Protein AF-0000000080649335 (afdb_homodimer)

Radius of gyration: 18.6 Å; Cα contacts (8 Å, |Δi|>4): 764; chains: 2; bounding box: 49×64×33 Å

Secondary structure (DSSP, 8-state):
---------------------S--EEEEEE-SS-EEEEEE-TTS-EEEEETTTTEEEEE-TTS-EEEEEE-SS-EEEEEEEE-TTS-EEEEETTTTEEEEE-TTS-EEEEEE-SS-EEEEEE-TTSEEEEEETTSEEEEEE-/---------------------S--EEEEEE-SS-EEEEEE-TTS-EEEEETTTTEEEEE-TTS-EEEEEE-SS-EEEEEEEE-TTS-EEEEETTTTEEEEE-TTS-EEEEEE-SS-EEEEEE-TTSEEEEEETTSEEEEEE-

pLDDT: mean 79.68, std 21.34, range [23.66, 96.75]

InterPro domains:
  IPR011042 Six-bladed beta-propeller, TolB-like [G3DSA:2.120.10.30] (21-142)

Organism: Methanothrix harundinacea (strain 6Ac) (NCBI:txid1110509)

Solvent-accessible surface area (backbone atoms only — not comparable to full-atom values): 14818 Å² total; per-residue (Å²): 133,80,80,76,78,75,76,70,70,67,60,72,66,84,61,80,73,64,81,62,68,28,55,55,75,59,42,60,49,78,50,95,53,52,52,22,15,41,25,36,24,67,85,40,29,34,38,32,30,26,49,88,76,21,25,41,38,33,23,40,74,87,66,44,81,72,49,70,37,78,47,97,55,55,51,46,49,32,21,33,24,30,23,61,87,30,36,33,38,36,36,25,54,86,74,21,28,38,39,32,22,40,78,84,56,46,82,72,43,49,29,77,51,92,64,53,67,44,20,35,27,37,23,76,84,38,37,34,39,34,34,23,67,83,18,32,36,42,28,25,46,104,135,78,82,76,79,75,77,69,72,66,61,72,66,83,61,79,73,67,82,63,66,26,56,56,73,60,42,59,49,78,50,96,54,51,54,24,15,40,26,36,23,66,85,39,30,36,38,34,28,27,50,90,77,21,27,39,39,33,23,40,72,87,67,47,81,72,48,71,37,79,47,97,55,55,53,46,47,33,20,33,23,30,23,62,88,30,37,33,38,35,36,24,54,86,74,20,29,38,38,32,22,40,78,85,56,45,81,72,44,50,30,77,52,92,63,54,67,43,20,33,26,36,23,75,84,37,36,34,39,34,34,24,67,84,18,34,37,40,29,24,46,103

Structure (mmCIF, N/CA/C/O backbone):
data_AF-0000000080649335-model_v1
#
loop_
_entity.id
_entity.type
_entity.pdbx_description
1 polymer 'Uncharacterized protein'
#
loop_
_atom_site.group_PDB
_atom_site.id
_atom_site.type_symbol
_atom_site.label_atom_id
_atom_site.label_alt_id
_atom_site.label_comp_id
_atom_site.lab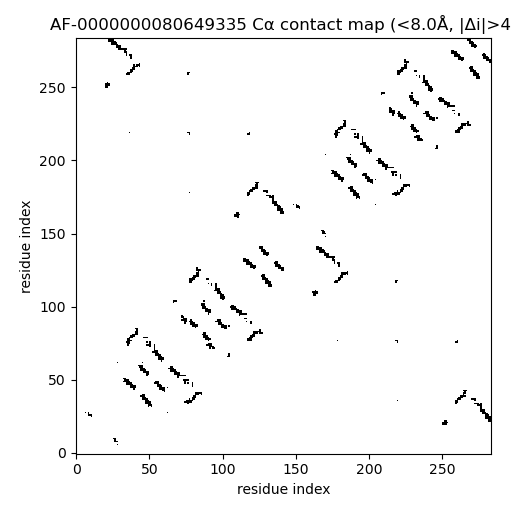el_asym_id
_atom_site.label_entity_id
_atom_site.label_seq_id
_atom_site.pdbx_PDB_ins_code
_atom_site.Cartn_x
_atom_site.Cartn_y
_atom_site.Cartn_z
_atom_site.occupancy
_atom_site.B_iso_or_equiv
_atom_site.auth_seq_id
_atom_site.auth_comp_id
_atom_site.auth_asym_id
_atom_site.auth_atom_id
_atom_site.pdbx_PDB_model_num
ATOM 1 N N . MET A 1 1 ? 17.797 32.531 9.188 1 23.66 1 MET A N 1
ATOM 2 C CA . MET A 1 1 ? 16.578 32.812 9.93 1 23.66 1 MET A CA 1
ATOM 3 C C . MET A 1 1 ? 15.469 31.844 9.516 1 23.66 1 MET A C 1
ATOM 5 O O . MET A 1 1 ? 14.875 32 8.445 1 23.66 1 MET A O 1
ATOM 9 N N . GLY A 1 2 ? 15.555 30.562 9.688 1 27.67 2 GLY A N 1
ATOM 10 C CA . GLY A 1 2 ? 14.859 29.438 9.078 1 27.67 2 GLY A CA 1
ATOM 11 C C . GLY A 1 2 ? 13.391 29.375 9.445 1 27.67 2 GLY A C 1
ATOM 12 O O . GLY A 1 2 ? 13.031 29.453 10.625 1 27.67 2 GLY A O 1
ATOM 13 N N . ALA A 1 3 ? 12.484 30.016 8.648 1 33.72 3 ALA A N 1
ATOM 14 C CA . ALA A 1 3 ? 11.047 30.156 8.859 1 33.72 3 ALA A CA 1
ATOM 15 C C . ALA A 1 3 ? 10.43 28.859 9.367 1 33.72 3 ALA A C 1
ATOM 17 O O . ALA A 1 3 ? 10.578 27.812 8.742 1 33.72 3 ALA A O 1
ATOM 18 N N . LYS A 1 4 ? 10.281 28.781 10.719 1 34 4 LYS A N 1
ATOM 19 C CA . LYS A 1 4 ? 9.539 27.766 11.461 1 34 4 LYS A CA 1
ATOM 20 C C . LYS A 1 4 ? 8.102 27.656 10.953 1 34 4 LYS A C 1
ATOM 22 O O . LYS A 1 4 ? 7.289 28.562 11.18 1 34 4 LYS A O 1
ATOM 27 N N . ILE A 1 5 ? 7.773 27.125 9.828 1 29.11 5 ILE A N 1
ATOM 28 C CA . ILE A 1 5 ? 6.371 26.984 9.453 1 29.11 5 ILE A CA 1
ATOM 29 C C . ILE A 1 5 ? 5.629 26.188 10.516 1 29.11 5 ILE A C 1
ATOM 31 O O . ILE A 1 5 ? 6.004 25.047 10.82 1 29.11 5 ILE A O 1
ATOM 35 N N . SER A 1 6 ? 4.926 26.891 11.461 1 27.09 6 SER A N 1
ATOM 36 C CA . SER A 1 6 ? 3.998 26.344 12.445 1 27.09 6 SER A CA 1
ATOM 37 C C . SER A 1 6 ? 2.93 25.484 11.789 1 27.09 6 SER A C 1
ATOM 39 O O . SER A 1 6 ? 2.209 25.938 10.906 1 27.09 6 SER A O 1
ATOM 41 N N . ILE A 1 7 ? 3.182 24.312 11.656 1 32.25 7 ILE A N 1
ATOM 42 C CA . ILE A 1 7 ? 2.166 23.344 11.227 1 32.25 7 ILE A CA 1
ATOM 43 C C . ILE A 1 7 ? 0.977 23.391 12.188 1 32.25 7 ILE A C 1
ATOM 45 O O . ILE A 1 7 ? 1.101 23.031 13.359 1 32.25 7 ILE A O 1
ATOM 49 N N . LEU A 1 8 ? 0.148 24.438 11.984 1 27.09 8 LEU A N 1
ATOM 50 C CA . LEU A 1 8 ? -1.121 24.469 12.703 1 27.09 8 LEU A CA 1
ATOM 51 C C . LEU A 1 8 ? -1.908 23.188 12.461 1 27.09 8 LEU A C 1
ATOM 53 O O . LEU A 1 8 ? -2.297 22.891 11.328 1 27.09 8 LEU A O 1
ATOM 57 N N . PHE A 1 9 ? -1.68 22.328 13.359 1 35 9 PHE A N 1
ATOM 58 C CA . PHE A 1 9 ? -2.592 21.219 13.555 1 35 9 PHE A CA 1
ATOM 59 C C . PHE A 1 9 ? -4.023 21.703 13.734 1 35 9 PHE A C 1
ATOM 61 O O . PHE A 1 9 ? -4.375 22.25 14.781 1 35 9 PHE A O 1
ATOM 68 N N . VAL A 1 10 ? -4.547 22.438 12.766 1 29.84 10 VAL A N 1
ATOM 69 C CA . VAL A 1 10 ? -5.957 22.719 13 1 29.84 10 VAL A CA 1
ATOM 70 C C . VAL A 1 10 ? -6.727 21.406 13.195 1 29.84 10 VAL A C 1
ATOM 72 O O . VAL A 1 10 ? -6.848 20.609 12.266 1 29.84 10 VAL A O 1
ATOM 75 N N . ILE A 1 11 ? -6.66 20.969 14.422 1 32.88 11 ILE A N 1
ATOM 76 C CA . ILE A 1 11 ? -7.656 20.047 14.945 1 32.88 11 ILE A CA 1
ATOM 77 C C . ILE A 1 11 ? -9.055 20.594 14.68 1 32.88 11 ILE A C 1
ATOM 79 O O . ILE A 1 11 ? -9.484 21.5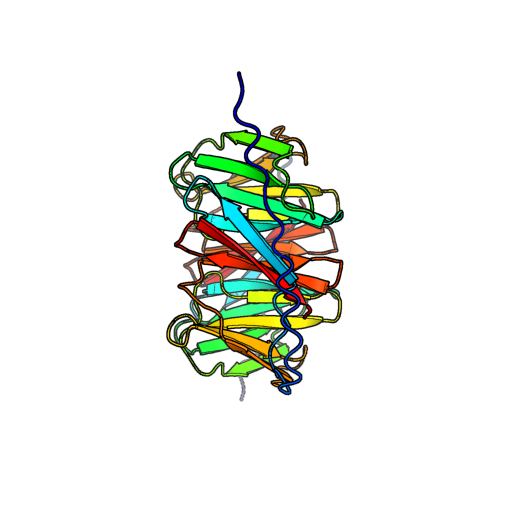62 15.312 1 32.88 11 ILE A O 1
ATOM 83 N N . SER A 1 12 ? -9.391 21.141 13.562 1 31.94 12 SER A N 1
ATOM 84 C CA . SER A 1 12 ? -10.797 21.516 13.578 1 31.94 12 SER A CA 1
ATOM 85 C C . SER A 1 12 ? -11.664 20.406 14.172 1 31.94 12 SER A C 1
ATOM 87 O O . SER A 1 12 ? -11.75 19.312 13.617 1 31.94 12 SER A O 1
ATOM 89 N N . ILE A 1 13 ? -11.898 20.469 15.531 1 30.3 13 ILE A N 1
ATOM 90 C CA . ILE A 1 13 ? -12.984 20.031 16.406 1 30.3 13 ILE A CA 1
ATOM 91 C C . ILE A 1 13 ? -14.328 20.328 15.734 1 30.3 13 ILE A C 1
ATOM 93 O O . ILE A 1 13 ? -15.352 20.469 16.422 1 30.3 13 ILE A O 1
ATOM 97 N N . LEU A 1 14 ? -14.555 21.062 14.703 1 32.06 14 LEU A N 1
ATOM 98 C CA . LEU A 1 14 ? -16 21.25 14.609 1 32.06 14 LEU A CA 1
ATOM 99 C C . LEU A 1 14 ? -16.734 19.922 14.781 1 32.06 14 LEU A C 1
ATOM 101 O O . LEU A 1 14 ? -16.594 19.016 13.961 1 32.06 14 LEU A O 1
ATOM 105 N N . ALA A 1 15 ? -17.25 19.562 16.062 1 31.5 15 ALA A N 1
ATOM 106 C CA . ALA A 1 15 ? -18.281 18.766 16.719 1 31.5 15 ALA A CA 1
ATOM 107 C C . ALA A 1 15 ? -19.531 18.656 15.852 1 31.5 15 ALA A C 1
ATOM 109 O O . ALA A 1 15 ? -20.578 18.188 16.297 1 31.5 15 ALA A O 1
ATOM 110 N N . SER A 1 16 ? -19.922 19.578 15.039 1 33.59 16 SER A N 1
ATOM 1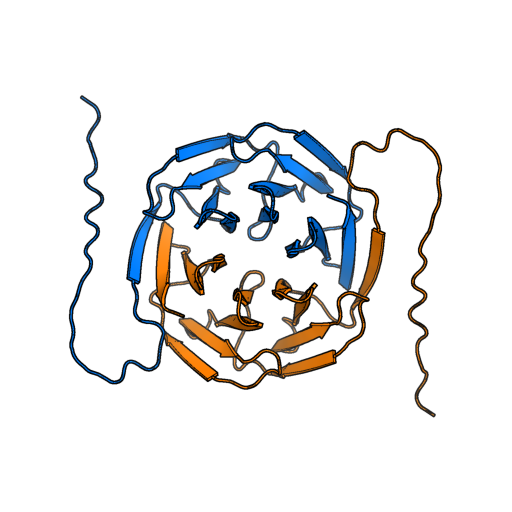11 C CA . SER A 1 16 ? -21.312 19.234 14.789 1 33.59 16 SER A CA 1
ATOM 112 C C . SER A 1 16 ? -21.484 17.734 14.586 1 33.59 16 SER A C 1
ATOM 114 O O . SER A 1 16 ? -20.609 17.078 14.023 1 33.59 16 SER A O 1
ATOM 116 N N . ILE A 1 17 ? -22.359 17.062 15.547 1 32.53 17 ILE A N 1
ATOM 117 C CA . ILE A 1 17 ? -22.969 15.773 15.82 1 32.53 17 ILE A CA 1
ATOM 118 C C . ILE A 1 17 ? -23.188 15.023 14.516 1 32.53 17 ILE A C 1
ATOM 120 O O . ILE A 1 17 ? -23.906 14.016 14.477 1 32.53 17 ILE A O 1
ATOM 124 N N . LEU A 1 18 ? -23.297 15.758 13.422 1 34.53 18 LEU A N 1
ATOM 125 C CA . LEU A 1 18 ? -24 14.93 12.461 1 34.53 18 LEU A CA 1
ATOM 126 C C . LEU A 1 18 ? -23.344 13.555 12.336 1 34.53 18 LEU A C 1
ATOM 128 O O . LEU A 1 18 ? -22.125 13.422 12.516 1 34.53 18 LEU A O 1
ATOM 132 N N . PRO A 1 19 ? -24.156 12.516 12.539 1 38.25 19 PRO A N 1
ATOM 133 C CA . PRO A 1 19 ? -23.875 11.086 12.359 1 38.25 19 PRO A CA 1
ATOM 134 C C . PRO A 1 19 ? -22.781 10.828 11.32 1 38.25 19 PRO A C 1
ATOM 136 O O . PRO A 1 19 ? -23.062 10.859 10.117 1 38.25 19 PRO A O 1
ATOM 139 N N . VAL A 1 20 ? -21.766 11.648 11.344 1 38.59 20 VAL A N 1
ATOM 140 C CA . VAL A 1 20 ? -20.906 11.523 10.172 1 38.59 20 VAL A CA 1
ATOM 141 C C . VAL A 1 20 ? -20.484 10.062 9.992 1 38.59 20 VAL A C 1
ATOM 143 O O . VAL A 1 20 ? -19.844 9.484 10.875 1 38.59 20 VAL A O 1
ATOM 146 N N . CYS A 1 21 ? -21.312 9.281 9.398 1 41.44 21 CYS A N 1
ATOM 147 C CA . CYS A 1 21 ? -20.953 7.945 8.938 1 41.44 21 CYS A CA 1
ATOM 148 C C . CYS A 1 21 ? -19.438 7.793 8.828 1 41.44 21 CYS A C 1
ATOM 150 O O . CYS A 1 21 ? -18.922 6.676 8.742 1 41.44 21 CYS A O 1
ATOM 152 N N . GLY A 1 22 ? -18.672 8.57 7.902 1 50.12 22 GLY A N 1
ATOM 153 C CA . GLY A 1 22 ? -17.297 8.273 7.527 1 50.12 22 GLY A CA 1
ATOM 154 C C . GLY A 1 22 ? -16.312 8.523 8.648 1 50.12 22 GLY A C 1
ATOM 155 O O . GLY A 1 22 ? -16.672 9.031 9.711 1 50.12 22 GLY A O 1
ATOM 156 N N . GLY A 1 23 ? -15.07 7.855 8.773 1 60.41 23 GLY A N 1
ATOM 157 C CA . GLY A 1 23 ? -14.039 8.109 9.766 1 60.41 23 GLY A CA 1
ATOM 158 C C . GLY A 1 23 ? -13.672 9.578 9.883 1 60.41 23 GLY A C 1
ATOM 159 O O . GLY A 1 23 ? -13.555 10.281 8.883 1 60.41 23 GLY A O 1
ATOM 160 N N . PRO A 1 24 ? -14.055 10.273 11 1 72.06 24 PRO A N 1
ATOM 161 C CA . PRO A 1 24 ? -13.672 11.664 11.234 1 72.06 24 PRO A CA 1
ATOM 162 C C . PRO A 1 24 ? -12.211 11.945 10.898 1 72.06 24 PRO A C 1
ATOM 164 O O . PRO A 1 24 ? -11.336 11.117 11.164 1 72.06 24 PRO A O 1
ATOM 167 N N . LEU A 1 25 ? -12.047 12.992 10.023 1 81.38 25 LEU A N 1
ATOM 168 C CA . LEU A 1 25 ? -10.703 13.508 9.781 1 81.38 25 LEU A CA 1
ATOM 169 C C . LEU A 1 25 ? -10.008 13.852 11.102 1 81.38 25 LEU A C 1
ATOM 171 O O . LEU A 1 25 ? -10.562 14.602 11.914 1 81.38 25 LEU A O 1
ATOM 175 N N . LEU A 1 26 ? -8.961 13.188 11.367 1 82.69 26 LEU A N 1
ATOM 176 C CA . LEU A 1 26 ? -8.211 13.391 12.602 1 82.69 26 LEU A CA 1
ATOM 177 C C . LEU A 1 26 ? -7.137 14.453 12.422 1 82.69 26 LEU A C 1
ATOM 179 O O . LEU A 1 26 ? -6.918 15.281 13.305 1 82.69 26 LEU A O 1
ATOM 183 N N . ALA A 1 27 ? -6.461 14.383 11.312 1 86.19 27 ALA A N 1
ATOM 184 C CA . ALA A 1 27 ? -5.344 15.281 11.047 1 86.19 27 ALA A CA 1
ATOM 185 C C . ALA A 1 27 ? -5.109 15.438 9.547 1 86.19 27 ALA A C 1
ATOM 187 O O . ALA A 1 27 ? -5.52 14.578 8.758 1 86.19 27 ALA A O 1
ATOM 188 N N . GLN A 1 28 ? -4.566 16.578 9.195 1 87.12 28 GLN A N 1
ATOM 189 C CA . GLN A 1 28 ? -4.125 16.828 7.828 1 87.12 28 GLN A CA 1
ATOM 190 C C . GLN A 1 28 ? -2.84 17.656 7.805 1 87.12 28 GLN A C 1
ATOM 192 O O . GLN A 1 28 ? -2.652 18.547 8.641 1 87.12 28 GLN A O 1
ATOM 197 N N . TRP A 1 29 ? -1.962 17.281 7.023 1 85.56 29 TRP A N 1
ATOM 198 C CA . TRP A 1 29 ? -0.766 18.094 6.859 1 85.56 29 TRP A CA 1
ATOM 199 C C . TRP A 1 29 ? -0.382 18.219 5.387 1 85.56 29 TRP A C 1
ATOM 201 O O . TRP A 1 29 ? -0.781 17.391 4.57 1 85.56 29 TRP A O 1
ATOM 211 N N . SER A 1 30 ? 0.303 19.266 5.059 1 83.31 30 SER A N 1
ATOM 212 C CA . SER A 1 30 ? 0.724 19.562 3.695 1 83.31 30 SER A CA 1
ATOM 213 C C . SER A 1 30 ? 2.15 19.094 3.438 1 83.31 30 SER A C 1
ATOM 215 O O . SER A 1 30 ? 2.971 19.047 4.355 1 83.31 30 SER A O 1
ATOM 217 N N . LEU A 1 31 ? 2.254 18.688 2.188 1 82.75 31 LEU A N 1
ATOM 218 C CA . LEU A 1 31 ? 3.59 18.281 1.764 1 82.75 31 LEU A CA 1
ATOM 219 C C . LEU A 1 31 ? 4.176 19.281 0.78 1 82.75 31 LEU A C 1
ATOM 221 O O . LEU A 1 31 ? 3.441 20.062 0.167 1 82.75 31 LEU A O 1
ATOM 225 N N . GLU A 1 32 ? 5.434 19.281 0.678 1 76.81 32 GLU A N 1
ATOM 226 C CA . GLU A 1 32 ? 6.121 20.234 -0.188 1 76.81 32 GLU A CA 1
ATOM 227 C C . GLU A 1 32 ? 6.023 19.812 -1.653 1 76.81 32 GLU A C 1
ATOM 229 O O . GLU A 1 32 ? 6.133 20.656 -2.551 1 76.81 32 GLU A O 1
ATOM 234 N N . ASP A 1 33 ? 5.875 18.547 -1.915 1 82 33 ASP A N 1
ATOM 235 C CA . ASP A 1 33 ? 5.895 18.047 -3.285 1 82 33 ASP A CA 1
ATOM 236 C C . ASP A 1 33 ? 4.805 17 -3.5 1 82 33 ASP A C 1
ATOM 238 O O . ASP A 1 33 ? 4.094 16.641 -2.561 1 82 33 ASP A O 1
ATOM 242 N N . LEU A 1 34 ? 4.699 16.578 -4.785 1 78.12 34 LEU A N 1
ATOM 243 C CA . LEU A 1 34 ? 3.684 15.602 -5.137 1 78.12 34 LEU A CA 1
ATOM 244 C C . LEU A 1 34 ? 4.059 14.219 -4.609 1 78.12 34 LEU A C 1
ATOM 246 O O . LEU A 1 34 ? 5.176 13.742 -4.832 1 78.12 34 LEU A O 1
ATOM 250 N N . VAL A 1 35 ? 3.08 13.648 -3.947 1 80.69 35 VAL A N 1
ATOM 251 C CA . VAL A 1 35 ? 3.312 12.344 -3.326 1 80.69 35 VAL A CA 1
ATOM 252 C C . VAL A 1 35 ? 2.988 11.234 -4.32 1 80.69 35 VAL A C 1
ATOM 254 O O . VAL A 1 35 ? 2.041 11.344 -5.102 1 80.69 35 VAL A O 1
ATOM 257 N N . GLY A 1 36 ? 3.844 10.258 -4.355 1 82.06 36 GLY A N 1
ATOM 258 C CA . GLY A 1 36 ? 3.549 9.023 -5.062 1 82.06 36 GLY A CA 1
ATOM 259 C C . GLY A 1 36 ? 2.9 7.973 -4.184 1 82.06 36 GLY A C 1
ATOM 260 O O . GLY A 1 36 ? 1.705 8.055 -3.889 1 82.06 36 GLY A O 1
ATOM 261 N N . GLY A 1 37 ? 3.707 7.129 -3.523 1 87.38 37 GLY A N 1
ATOM 262 C CA . GLY A 1 37 ? 3.24 6.086 -2.619 1 87.38 37 GLY A CA 1
ATOM 263 C C . GLY A 1 37 ? 3.32 6.488 -1.158 1 87.38 37 GLY A C 1
ATOM 264 O O . GLY A 1 37 ? 4.031 7.43 -0.805 1 87.38 37 GLY A O 1
ATOM 265 N N . ILE A 1 38 ? 2.514 5.832 -0.324 1 92.69 38 ILE A N 1
ATOM 266 C CA . ILE A 1 38 ? 2.502 6.062 1.117 1 92.69 38 ILE A CA 1
ATOM 267 C C . ILE A 1 38 ? 2.508 4.723 1.851 1 92.69 38 ILE A C 1
ATOM 269 O O . ILE A 1 38 ? 1.847 3.771 1.427 1 92.69 38 ILE A O 1
ATOM 273 N N . ALA A 1 39 ? 3.275 4.613 2.869 1 95.31 39 ALA A N 1
ATOM 274 C CA . ALA A 1 39 ? 3.346 3.438 3.732 1 95.31 39 ALA A CA 1
ATOM 275 C C . ALA A 1 39 ? 3.586 3.838 5.188 1 95.31 39 ALA A C 1
ATOM 277 O O . ALA A 1 39 ? 4.137 4.906 5.457 1 95.31 39 ALA A O 1
ATOM 278 N N . ILE A 1 40 ? 3.15 2.994 6.086 1 96.06 40 ILE A N 1
ATOM 279 C CA . ILE A 1 40 ? 3.252 3.295 7.508 1 96.06 40 ILE A CA 1
ATOM 280 C C . ILE A 1 40 ? 4.195 2.301 8.18 1 96.06 40 ILE A C 1
ATOM 282 O O . ILE A 1 40 ? 4.07 1.089 7.984 1 96.06 40 ILE A O 1
ATOM 286 N N . GLY A 1 41 ? 5.086 2.85 8.93 1 96.06 41 GLY A N 1
ATOM 287 C CA . GLY A 1 41 ? 5.98 2.006 9.703 1 96.06 41 GLY A CA 1
ATOM 288 C C . GLY A 1 41 ? 5.332 1.444 10.953 1 96.06 41 GLY A C 1
ATOM 289 O O . GLY A 1 41 ? 4.234 1.861 11.336 1 96.06 41 GLY A O 1
ATOM 290 N N . PRO A 1 42 ? 6.121 0.512 11.57 1 94.19 42 PRO A N 1
ATOM 291 C CA . PRO A 1 42 ? 5.574 -0.137 12.766 1 94.19 42 PRO A CA 1
ATOM 292 C C . PRO A 1 42 ? 5.398 0.832 13.938 1 94.19 42 PRO A C 1
ATOM 294 O O . PRO A 1 42 ? 4.574 0.592 14.82 1 94.19 42 PRO A O 1
ATOM 297 N N . GLY A 1 43 ? 6.09 1.896 13.938 1 93.25 43 GLY A N 1
ATOM 298 C CA . GLY A 1 43 ? 5.988 2.893 14.992 1 93.25 43 GLY A CA 1
ATOM 299 C C . GLY A 1 43 ? 5.047 4.031 14.641 1 93.25 43 GLY A C 1
ATOM 300 O O . GLY A 1 43 ? 4.922 4.996 15.406 1 93.25 43 GLY A O 1
ATOM 301 N N . GLY A 1 44 ? 4.445 3.93 13.445 1 93.62 44 GLY A N 1
ATOM 302 C CA . GLY A 1 44 ? 3.514 4.965 13.016 1 93.62 44 GLY A CA 1
ATOM 303 C C . GLY A 1 44 ? 4.148 6.004 12.117 1 93.62 44 GLY A C 1
ATOM 304 O O . GLY A 1 44 ? 3.492 6.961 11.703 1 93.62 44 GLY A O 1
ATOM 305 N N . GLU A 1 45 ? 5.418 5.812 11.828 1 95.88 45 GLU A N 1
ATOM 306 C CA . GLU A 1 45 ? 6.066 6.727 10.891 1 95.88 45 GLU A CA 1
ATOM 307 C C . GLU A 1 45 ? 5.43 6.637 9.508 1 95.88 45 GLU A C 1
ATOM 309 O O . GLU A 1 45 ? 5 5.562 9.078 1 95.88 45 GLU A O 1
ATOM 314 N N . VAL A 1 46 ? 5.402 7.766 8.914 1 94.56 46 VAL A N 1
ATOM 315 C CA . VAL A 1 46 ? 4.809 7.84 7.578 1 94.56 46 VAL A CA 1
ATOM 316 C C . VAL A 1 46 ? 5.91 8.008 6.535 1 94.56 46 VAL A C 1
ATOM 318 O O . VAL A 1 46 ? 6.766 8.891 6.66 1 94.56 46 VAL A O 1
ATOM 321 N N . TYR A 1 47 ? 5.945 7.102 5.617 1 95.44 47 TYR A N 1
ATOM 322 C CA . TYR A 1 47 ? 6.887 7.168 4.504 1 95.44 47 TYR A CA 1
ATOM 323 C C . TYR A 1 47 ? 6.164 7.488 3.199 1 95.44 47 TYR A C 1
ATOM 325 O O . TYR A 1 47 ? 5.168 6.848 2.861 1 95.44 47 TYR A O 1
ATOM 333 N N . VAL A 1 48 ? 6.715 8.461 2.5 1 93.12 48 VAL A N 1
ATOM 334 C CA . VAL A 1 48 ? 6.113 8.836 1.224 1 93.12 48 VAL A CA 1
ATOM 335 C C . VAL A 1 48 ? 7.199 8.953 0.155 1 93.12 48 VAL A C 1
ATOM 337 O O . VAL A 1 48 ? 8.352 9.266 0.463 1 93.12 48 VAL A O 1
ATOM 340 N N . THR A 1 49 ? 6.781 8.594 -1.036 1 91.44 49 THR A N 1
ATOM 341 C CA . THR A 1 49 ? 7.664 8.82 -2.176 1 91.44 49 THR A CA 1
ATOM 342 C C . THR A 1 49 ? 7.305 10.125 -2.889 1 91.44 49 THR A C 1
ATOM 344 O O . THR A 1 49 ? 6.125 10.445 -3.043 1 91.44 49 THR A O 1
ATOM 347 N N . ILE A 1 50 ? 8.312 10.844 -3.221 1 86.69 50 ILE A N 1
ATOM 348 C CA . ILE A 1 50 ? 8.148 12.055 -4.02 1 86.69 50 ILE A CA 1
ATOM 349 C C . ILE A 1 50 ? 8.648 11.812 -5.441 1 86.69 50 ILE A C 1
ATOM 351 O O . ILE A 1 50 ? 9.859 11.703 -5.668 1 86.69 50 ILE A O 1
ATOM 355 N N . ASN A 1 51 ? 7.738 11.734 -6.344 1 77.56 51 ASN A N 1
ATOM 356 C CA . ASN A 1 51 ? 8.055 11.289 -7.695 1 77.56 51 ASN A CA 1
ATOM 357 C C . ASN A 1 51 ? 8.945 12.297 -8.422 1 77.56 51 ASN A C 1
ATOM 359 O O . ASN A 1 51 ? 9.852 11.914 -9.164 1 77.56 51 ASN A O 1
ATOM 363 N N . ASN A 1 52 ? 8.68 13.516 -8.227 1 79.5 52 ASN A N 1
ATOM 364 C CA . ASN A 1 52 ? 9.422 14.539 -8.961 1 79.5 52 ASN A CA 1
ATOM 365 C C . ASN A 1 52 ? 10.883 14.578 -8.531 1 79.5 52 ASN A C 1
ATOM 367 O O . ASN A 1 52 ? 11.773 14.734 -9.367 1 79.5 52 ASN A O 1
ATOM 371 N N . SER A 1 53 ? 11.164 14.406 -7.23 1 82.75 53 SER A N 1
ATOM 372 C CA . SER A 1 53 ? 12.531 14.516 -6.715 1 82.75 53 SER A CA 1
ATOM 373 C C . SER A 1 53 ? 13.133 13.133 -6.477 1 82.75 53 SER A C 1
ATOM 375 O O . SER A 1 53 ? 14.297 13.023 -6.074 1 82.75 53 SER A O 1
ATOM 377 N N . HIS A 1 54 ? 12.422 12.148 -6.707 1 86.75 54 HIS A N 1
ATOM 378 C CA . HIS A 1 54 ? 12.891 10.773 -6.551 1 86.75 54 HIS A CA 1
ATOM 379 C C . HIS A 1 54 ? 13.43 10.539 -5.145 1 86.75 54 HIS A C 1
ATOM 381 O O . HIS A 1 54 ? 14.562 10.062 -4.984 1 86.75 54 HIS A O 1
ATOM 387 N N . LYS A 1 55 ? 12.664 10.969 -4.203 1 91.25 55 LYS A N 1
ATOM 388 C CA . LYS A 1 55 ? 13.047 10.836 -2.801 1 91.25 55 LYS A CA 1
ATOM 389 C C . LYS A 1 55 ? 11.977 10.094 -2.008 1 91.25 55 LYS A C 1
ATOM 391 O O . LYS A 1 55 ? 10.812 10.039 -2.418 1 91.25 55 LYS A O 1
ATOM 396 N N . VAL A 1 56 ? 12.43 9.484 -1.016 1 94.38 56 VAL A N 1
ATOM 397 C CA . VAL A 1 56 ? 11.555 9.047 0.061 1 94.38 56 VAL A CA 1
ATOM 398 C C . VAL A 1 56 ? 11.656 10.008 1.239 1 94.38 56 VAL A C 1
ATOM 400 O O . VAL A 1 56 ? 12.75 10.43 1.614 1 94.38 56 VAL A O 1
ATOM 403 N N . VAL A 1 57 ? 10.516 10.406 1.739 1 93.88 57 VAL A N 1
ATOM 404 C CA . VAL A 1 57 ? 10.484 11.273 2.912 1 93.88 57 VAL A CA 1
ATOM 405 C C . VAL A 1 57 ? 9.789 10.555 4.066 1 93.88 57 VAL A C 1
ATOM 407 O O . VAL A 1 57 ? 8.742 9.938 3.881 1 93.88 57 VAL A O 1
ATOM 410 N N . LYS A 1 58 ? 10.453 10.609 5.137 1 95.94 58 LYS A N 1
ATOM 411 C CA . LYS A 1 58 ? 9.93 10.031 6.371 1 95.94 58 LYS A CA 1
ATOM 412 C C . LYS A 1 58 ? 9.352 11.109 7.281 1 95.94 58 LYS A C 1
ATOM 414 O O . LYS A 1 58 ? 10.008 12.117 7.551 1 95.94 58 LYS A O 1
ATOM 419 N N . TYR A 1 59 ? 8.133 10.875 7.789 1 93.25 59 TYR A N 1
ATOM 420 C CA . TYR A 1 59 ? 7.484 11.75 8.75 1 93.25 59 TYR A CA 1
ATOM 421 C C . TYR A 1 59 ? 7.18 11.016 10.047 1 93.25 59 TYR A C 1
ATOM 423 O O . TYR A 1 59 ? 6.965 9.797 10.039 1 93.25 59 TYR A O 1
ATOM 431 N N . SER A 1 60 ? 7.141 11.773 11.125 1 91.94 60 SER A N 1
ATOM 432 C CA . SER A 1 60 ? 6.629 11.234 12.383 1 91.94 60 SER A CA 1
ATOM 433 C C . SER A 1 60 ? 5.117 11.031 12.32 1 91.94 60 SER A C 1
ATOM 435 O O . SER A 1 60 ? 4.453 11.539 11.414 1 91.94 60 SER A O 1
ATOM 437 N N . PRO A 1 61 ? 4.586 10.273 13.211 1 89 61 PRO A N 1
ATOM 438 C CA . PRO A 1 61 ? 3.129 10.109 13.242 1 89 61 PRO A CA 1
ATOM 439 C C . PRO A 1 61 ? 2.391 11.438 13.367 1 89 61 PRO A C 1
ATOM 441 O O . PRO A 1 61 ? 1.214 11.531 13.008 1 89 61 PRO A O 1
ATOM 444 N N . GLU A 1 62 ? 3.053 12.469 13.828 1 83.5 62 GLU A N 1
ATOM 445 C CA . GLU A 1 62 ? 2.453 13.789 14.023 1 83.5 62 GLU A CA 1
ATOM 446 C C . GLU A 1 62 ? 2.662 14.68 12.797 1 83.5 62 GLU A C 1
ATOM 448 O O . GLU A 1 62 ? 2.168 15.805 12.758 1 83.5 62 GLU A O 1
ATOM 453 N N . GLY A 1 63 ? 3.41 14.141 11.812 1 85.81 63 GLY A N 1
ATOM 454 C CA . GLY A 1 63 ? 3.549 14.875 10.562 1 85.81 63 GLY A CA 1
ATOM 455 C C . GLY A 1 63 ? 4.832 15.688 10.484 1 85.81 63 GLY A C 1
ATOM 456 O O . GLY A 1 63 ? 4.973 16.562 9.625 1 85.81 63 GLY A O 1
ATOM 457 N N . GLU A 1 64 ? 5.707 15.414 11.445 1 90.44 64 GLU A N 1
ATOM 458 C CA . GLU A 1 64 ? 7.004 16.078 11.398 1 90.44 64 GLU A CA 1
ATOM 459 C C . GLU A 1 64 ? 7.961 15.367 10.445 1 90.44 64 GLU A C 1
ATOM 461 O O . GLU A 1 64 ? 8.086 14.141 10.492 1 90.44 64 GLU A O 1
ATOM 466 N N . ARG A 1 65 ? 8.609 16.156 9.625 1 92.06 65 ARG A N 1
ATOM 467 C CA . ARG A 1 65 ? 9.594 15.578 8.703 1 92.06 65 ARG A CA 1
ATOM 468 C C . ARG A 1 65 ? 10.82 15.078 9.453 1 92.06 65 ARG A C 1
ATOM 470 O O . ARG A 1 65 ? 11.461 15.836 10.188 1 92.06 65 ARG A O 1
ATOM 477 N N . LEU A 1 66 ? 11.133 13.859 9.328 1 95.5 66 LEU A N 1
ATOM 478 C CA . LEU A 1 66 ? 12.203 13.25 10.109 1 95.5 66 LEU A CA 1
ATOM 479 C C . LEU A 1 66 ? 13.43 12.984 9.242 1 95.5 66 LEU A C 1
ATOM 481 O O . LEU A 1 66 ? 14.562 13.156 9.695 1 95.5 66 LEU A O 1
ATOM 485 N N . ALA A 1 67 ? 13.289 12.5 8.031 1 96.12 67 ALA A N 1
ATOM 486 C CA . ALA A 1 67 ? 14.391 12.109 7.164 1 96.12 67 ALA A CA 1
ATOM 487 C C . ALA A 1 67 ? 13.961 12.094 5.699 1 96.12 67 ALA A C 1
ATOM 489 O O . ALA A 1 67 ? 12.766 12.062 5.398 1 96.12 67 ALA A O 1
ATOM 490 N N . GLU A 1 68 ? 14.898 12.203 4.867 1 94.88 68 GLU A N 1
ATOM 491 C CA . GLU A 1 68 ? 14.703 12.023 3.432 1 94.88 68 GLU A CA 1
ATOM 492 C C . GLU A 1 68 ? 15.945 11.438 2.775 1 94.88 68 GLU A C 1
ATOM 494 O O . GLU A 1 68 ? 17.062 11.633 3.264 1 94.88 68 GLU A O 1
ATOM 499 N N . TRP A 1 69 ? 15.75 10.641 1.774 1 95.62 69 TRP A N 1
ATOM 500 C CA . TRP A 1 69 ? 16.875 10.102 1.031 1 95.62 69 TRP A CA 1
ATOM 501 C C . TRP A 1 69 ? 16.516 9.891 -0.436 1 95.62 69 TRP A C 1
ATOM 503 O O . TRP A 1 69 ? 15.344 9.773 -0.781 1 95.62 69 TRP A O 1
ATOM 513 N N . ASP A 1 70 ? 17.531 9.836 -1.239 1 92.38 70 ASP A N 1
ATOM 514 C CA . ASP A 1 70 ? 17.344 9.711 -2.682 1 92.38 70 ASP A CA 1
ATOM 515 C C . ASP A 1 70 ? 17.188 8.25 -3.092 1 92.38 70 ASP A C 1
ATOM 517 O O . ASP A 1 70 ? 17.781 7.363 -2.479 1 92.38 70 ASP A O 1
ATOM 521 N N . VAL A 1 71 ? 16.297 8.086 -3.945 1 90.06 71 VAL A N 1
ATOM 522 C CA . VAL A 1 71 ? 16.172 6.789 -4.594 1 90.06 71 VAL A CA 1
ATOM 523 C C . VAL A 1 71 ? 16.719 6.859 -6.016 1 90.06 71 VAL A C 1
ATOM 525 O O . VAL A 1 71 ? 16.406 7.793 -6.762 1 90.06 71 VAL A O 1
ATOM 528 N N . ASP A 1 72 ? 17.578 5.926 -6.332 1 84.06 72 ASP A N 1
ATOM 529 C CA . ASP A 1 72 ? 18.172 5.891 -7.668 1 84.06 72 ASP A CA 1
ATOM 530 C C . ASP A 1 72 ? 17.203 5.316 -8.688 1 84.06 72 ASP A C 1
ATOM 532 O O . ASP A 1 72 ? 17.156 4.102 -8.906 1 84.06 72 ASP A O 1
ATOM 536 N N . GLY A 1 73 ? 16.422 6.148 -9.305 1 80.81 73 GLY A N 1
ATOM 537 C CA . GLY A 1 73 ? 15.461 5.73 -10.328 1 80.81 73 GLY A CA 1
ATOM 538 C C . GLY A 1 73 ? 14.094 6.363 -10.156 1 80.81 73 GLY A C 1
ATOM 539 O O . GLY A 1 73 ? 13.898 7.211 -9.281 1 80.81 73 GLY A O 1
ATOM 540 N N . VAL A 1 74 ? 13.219 5.98 -11.062 1 73.38 74 VAL A N 1
ATOM 541 C CA . VAL A 1 74 ? 11.852 6.496 -11.062 1 73.38 74 VAL A CA 1
ATOM 542 C C . VAL A 1 74 ? 10.969 5.621 -10.18 1 73.38 74 VAL A C 1
ATOM 544 O O . VAL A 1 74 ? 10.852 4.414 -10.406 1 73.38 74 VAL A O 1
ATOM 547 N N . ILE A 1 75 ? 10.508 6.273 -9.086 1 71 75 ILE A N 1
ATOM 548 C CA . ILE A 1 75 ? 9.609 5.547 -8.195 1 71 75 ILE A CA 1
ATOM 549 C C . ILE A 1 75 ? 8.188 5.602 -8.727 1 71 75 ILE A C 1
ATOM 551 O O . ILE A 1 75 ? 7.699 6.672 -9.109 1 71 75 ILE A O 1
ATOM 555 N N . GLU A 1 76 ? 7.633 4.402 -8.797 1 65.69 76 GLU A N 1
ATOM 556 C CA . GLU A 1 76 ? 6.23 4.379 -9.211 1 65.69 76 GLU A CA 1
ATOM 557 C C . GLU A 1 76 ? 5.312 4.793 -8.062 1 65.69 76 GLU A C 1
ATOM 559 O O . GLU A 1 76 ? 5.699 4.727 -6.895 1 65.69 76 GLU A O 1
ATOM 564 N N . THR A 1 77 ? 4.141 5.281 -8.344 1 60.94 77 THR A N 1
ATOM 565 C CA . THR A 1 77 ? 3.125 5.754 -7.41 1 60.94 77 THR A CA 1
ATOM 566 C C . THR A 1 77 ? 2.803 4.684 -6.375 1 60.94 77 THR A C 1
ATOM 568 O O . THR A 1 77 ? 2.518 4.996 -5.215 1 60.94 77 THR A O 1
ATOM 571 N N . ASN A 1 78 ? 2.953 3.486 -6.645 1 65.5 78 ASN A N 1
ATOM 572 C CA . ASN A 1 78 ? 2.609 2.398 -5.734 1 65.5 78 ASN A CA 1
ATOM 573 C C . ASN A 1 78 ? 3.838 1.583 -5.344 1 65.5 78 ASN A C 1
ATOM 575 O O . ASN A 1 78 ? 3.736 0.38 -5.098 1 65.5 78 ASN A O 1
ATOM 579 N N . GLY A 1 79 ? 4.789 2.234 -5.055 1 86.69 79 GLY A N 1
ATOM 580 C CA . GLY A 1 79 ? 6.023 1.468 -5.07 1 86.69 79 GLY A CA 1
ATOM 581 C C . GLY A 1 79 ? 6.758 1.494 -3.74 1 86.69 79 GLY A C 1
ATOM 582 O O . GLY A 1 79 ? 7.988 1.462 -3.703 1 86.69 79 GLY A O 1
ATOM 583 N N . ILE A 1 80 ? 5.883 1.665 -2.564 1 93.75 80 ILE A N 1
ATOM 584 C CA . ILE A 1 80 ? 6.586 1.695 -1.288 1 93.75 80 ILE A CA 1
ATOM 585 C C . ILE A 1 80 ? 5.84 0.845 -0.264 1 93.75 80 ILE A C 1
ATOM 587 O O . ILE A 1 80 ? 4.605 0.84 -0.233 1 93.75 80 ILE A O 1
ATOM 591 N N . ALA A 1 81 ? 6.523 0.121 0.533 1 95.12 81 ALA A N 1
ATOM 592 C CA . ALA A 1 81 ? 6.016 -0.676 1.647 1 95.12 81 ALA A CA 1
ATOM 593 C C . ALA A 1 81 ? 7 -0.674 2.814 1 95.12 81 ALA A C 1
ATOM 595 O O . ALA A 1 81 ? 8.203 -0.494 2.617 1 95.12 81 ALA A O 1
ATOM 596 N N . VAL A 1 82 ? 6.469 -0.798 3.982 1 96.31 82 VAL A N 1
ATOM 597 C CA . VAL A 1 82 ? 7.316 -0.856 5.168 1 96.31 82 VAL A CA 1
ATOM 598 C C . VAL A 1 82 ? 7.082 -2.174 5.906 1 96.31 82 VAL A C 1
ATOM 600 O O . VAL A 1 82 ? 5.941 -2.537 6.195 1 96.31 82 VAL A O 1
ATOM 603 N N . GLY A 1 83 ? 8.156 -2.855 6.152 1 94.62 83 GLY A N 1
ATOM 604 C CA . GLY A 1 83 ? 8.078 -4.113 6.879 1 94.62 83 GLY A CA 1
ATOM 605 C C . GLY A 1 83 ? 7.898 -3.93 8.375 1 94.62 83 GLY A C 1
ATOM 606 O O . GLY A 1 83 ? 7.996 -2.812 8.883 1 94.62 83 GLY A O 1
ATOM 607 N N . PRO A 1 84 ? 7.668 -5.066 8.992 1 92.88 84 PRO A N 1
ATOM 608 C CA . PRO A 1 84 ? 7.414 -5.004 10.438 1 92.88 84 PRO A CA 1
ATOM 609 C C . PRO A 1 84 ? 8.641 -4.562 11.234 1 92.88 84 PRO A C 1
ATOM 611 O O . PRO A 1 84 ? 8.508 -4.121 12.375 1 92.88 84 PRO A O 1
ATOM 614 N N . GLY A 1 85 ? 9.812 -4.68 10.68 1 93.62 85 GLY A N 1
ATOM 615 C CA . GLY A 1 85 ? 11.031 -4.258 11.344 1 93.62 85 GLY A CA 1
ATOM 616 C C . GLY A 1 85 ? 11.414 -2.82 11.039 1 93.62 85 GLY A C 1
ATOM 617 O O . GLY A 1 85 ? 12.398 -2.307 11.578 1 93.62 85 GLY A O 1
ATOM 618 N N . GLY A 1 86 ? 10.617 -2.207 10.195 1 95.75 86 GLY A N 1
ATOM 619 C CA . GLY A 1 86 ? 10.891 -0.824 9.836 1 95.75 86 GLY A CA 1
ATOM 620 C C . GLY A 1 86 ? 11.656 -0.681 8.531 1 95.75 86 GLY A C 1
ATOM 621 O O . GLY A 1 86 ? 11.984 0.432 8.125 1 95.75 86 GLY A O 1
ATOM 622 N N . GLU A 1 87 ? 11.969 -1.811 7.914 1 96.19 87 GLU A N 1
ATOM 623 C CA . GLU A 1 87 ? 12.609 -1.739 6.602 1 96.19 87 GLU A CA 1
ATOM 624 C C . GLU A 1 87 ? 11.672 -1.144 5.559 1 96.19 87 GLU A C 1
ATOM 626 O O . GLU A 1 87 ? 10.469 -1.426 5.566 1 96.19 87 GLU A O 1
ATOM 631 N N . VAL A 1 88 ? 12.227 -0.358 4.711 1 96.06 88 VAL A N 1
ATOM 632 C CA . VAL A 1 88 ? 11.453 0.301 3.668 1 96.06 88 VAL A CA 1
ATOM 633 C C . VAL A 1 88 ? 11.789 -0.303 2.307 1 96.06 88 VAL A C 1
ATOM 635 O O . VAL A 1 88 ? 12.961 -0.428 1.952 1 96.06 88 VAL A O 1
ATOM 638 N N . TYR A 1 89 ? 10.797 -0.695 1.565 1 94.38 89 TYR A N 1
ATOM 639 C CA . TYR A 1 89 ? 10.953 -1.279 0.239 1 94.38 89 TYR A CA 1
ATOM 640 C C . TYR A 1 89 ? 10.375 -0.367 -0.833 1 94.38 89 TYR A C 1
ATOM 642 O O . TYR A 1 89 ? 9.234 0.089 -0.715 1 94.38 89 TYR A O 1
ATOM 650 N N . VAL A 1 90 ? 11.148 -0.134 -1.818 1 93.88 90 VAL A N 1
ATOM 651 C CA . VAL A 1 90 ? 10.719 0.735 -2.908 1 93.88 90 VAL A CA 1
ATOM 652 C C . VAL A 1 90 ? 10.914 0.022 -4.246 1 93.88 90 VAL A C 1
ATOM 654 O O . VAL A 1 90 ? 11.945 -0.616 -4.473 1 93.88 90 VAL A O 1
ATOM 657 N N . THR A 1 91 ? 9.906 0.124 -5.047 1 91.56 91 THR A N 1
ATOM 658 C CA . THR A 1 91 ? 9.992 -0.478 -6.371 1 91.56 91 THR A CA 1
ATOM 659 C C . THR A 1 91 ? 10.445 0.549 -7.402 1 91.56 91 THR A C 1
ATOM 661 O O . THR A 1 91 ? 9.953 1.681 -7.422 1 91.56 91 THR A O 1
ATOM 664 N N . ILE A 1 92 ? 11.367 0.143 -8.219 1 88.88 92 ILE A N 1
ATOM 665 C CA . ILE A 1 92 ? 11.891 0.972 -9.305 1 88.88 92 ILE A CA 1
ATOM 666 C C . ILE A 1 92 ? 11.602 0.304 -10.648 1 88.88 92 ILE A C 1
ATOM 668 O O . ILE A 1 92 ? 12.297 -0.638 -11.039 1 88.88 92 ILE A O 1
ATOM 672 N N . ASN A 1 93 ? 10.664 0.831 -11.398 1 83 93 ASN A N 1
ATOM 673 C CA . ASN A 1 93 ? 10.195 0.15 -12.602 1 83 93 ASN A CA 1
ATOM 674 C C . ASN A 1 93 ? 11.172 0.316 -13.758 1 83 93 ASN A C 1
ATOM 676 O O . ASN A 1 93 ? 11.289 -0.566 -14.609 1 83 93 ASN A O 1
ATOM 680 N N . ASN A 1 94 ? 11.688 1.47 -13.852 1 81.56 94 ASN A N 1
ATOM 681 C CA . ASN A 1 94 ? 12.586 1.68 -14.977 1 81.56 94 ASN A CA 1
ATOM 682 C C . ASN A 1 94 ? 13.75 0.694 -14.961 1 81.56 94 ASN A C 1
ATOM 684 O O . ASN A 1 94 ? 14.289 0.345 -16.016 1 81.56 94 ASN A O 1
ATOM 688 N N . ASN A 1 95 ? 14.125 0.169 -13.82 1 79.88 95 ASN A N 1
ATOM 689 C CA . ASN A 1 95 ? 15.227 -0.782 -13.672 1 79.88 95 ASN A CA 1
ATOM 690 C C . ASN A 1 95 ? 14.719 -2.146 -13.211 1 79.88 95 ASN A C 1
ATOM 692 O O . ASN A 1 95 ? 15.508 -3.078 -13.039 1 79.88 95 ASN A O 1
ATOM 696 N N . HIS A 1 96 ? 13.508 -2.277 -13.008 1 86.56 96 HIS A N 1
ATOM 697 C CA . HIS A 1 96 ? 12.859 -3.508 -12.57 1 86.56 96 HIS A CA 1
ATOM 698 C C . HIS A 1 96 ? 13.531 -4.07 -11.32 1 86.56 96 HIS A C 1
ATOM 700 O O . HIS A 1 96 ? 13.953 -5.227 -11.305 1 86.56 96 HIS A O 1
ATOM 706 N N . LYS A 1 97 ? 13.68 -3.201 -10.383 1 89 97 LYS A N 1
ATOM 707 C CA . LYS A 1 97 ? 14.305 -3.648 -9.141 1 89 97 LYS A CA 1
ATOM 708 C C . LYS A 1 97 ? 13.523 -3.17 -7.926 1 89 97 LYS A C 1
ATOM 710 O O . LYS A 1 97 ? 12.758 -2.209 -8.016 1 89 97 LYS A O 1
ATOM 715 N N . VAL A 1 98 ? 13.742 -3.836 -6.863 1 91.69 98 VAL A N 1
ATOM 716 C CA . VAL A 1 98 ? 13.273 -3.447 -5.535 1 91.69 98 VAL A CA 1
ATOM 717 C C . VAL A 1 98 ? 14.469 -3.102 -4.648 1 91.69 98 VAL A C 1
ATOM 719 O O . VAL A 1 98 ? 15.453 -3.84 -4.609 1 91.69 98 VAL A O 1
ATOM 722 N N . VAL A 1 99 ? 14.391 -1.938 -4.027 1 92.94 99 VAL A N 1
ATOM 723 C CA . VAL A 1 99 ? 15.469 -1.517 -3.131 1 92.94 99 VAL A CA 1
ATOM 724 C C . VAL A 1 99 ? 14.961 -1.518 -1.688 1 92.94 99 VAL A C 1
ATOM 726 O O . VAL A 1 99 ? 13.859 -1.047 -1.408 1 92.94 99 VAL A O 1
ATOM 729 N N . LYS A 1 100 ? 15.773 -2.113 -0.866 1 94.06 100 LYS A N 1
ATOM 730 C CA . LYS A 1 100 ? 15.508 -2.178 0.567 1 94.06 100 LYS A CA 1
ATOM 731 C C . LYS A 1 100 ? 16.328 -1.148 1.33 1 94.06 100 LYS A C 1
ATOM 733 O O . LYS A 1 100 ? 17.562 -1.101 1.186 1 94.06 100 LYS A O 1
ATOM 738 N N . TYR A 1 101 ? 15.695 -0.353 2.146 1 95.62 101 TYR A N 1
ATOM 739 C CA . TYR A 1 101 ? 16.344 0.646 2.98 1 95.62 101 TYR A CA 1
ATOM 740 C C . TYR A 1 101 ? 16.078 0.388 4.457 1 95.62 101 TYR A C 1
ATOM 742 O O . TYR A 1 101 ? 15.086 -0.255 4.809 1 95.62 101 TYR A O 1
ATOM 750 N N . SER A 1 102 ? 16.969 0.919 5.277 1 96.75 102 SER A N 1
ATOM 751 C CA . SER A 1 102 ? 16.656 1.011 6.699 1 96.75 102 SER A CA 1
ATOM 752 C C . SER A 1 102 ? 15.656 2.121 6.977 1 96.75 102 SER A C 1
ATOM 754 O O . SER A 1 102 ? 15.328 2.91 6.086 1 96.75 102 SER A O 1
ATOM 756 N N . SER A 1 103 ? 15.18 2.154 8.203 1 96.56 103 SER A N 1
ATOM 757 C CA . SER A 1 103 ? 14.219 3.189 8.586 1 96.56 103 SER A CA 1
ATOM 758 C C . SER A 1 103 ? 14.859 4.574 8.531 1 96.56 103 SER A C 1
ATOM 760 O O . SER A 1 103 ? 14.156 5.59 8.562 1 96.56 103 SER A O 1
ATOM 762 N N . GLU A 1 104 ? 16.125 4.625 8.398 1 95.06 104 GLU A N 1
ATOM 763 C CA . GLU A 1 104 ? 16.844 5.895 8.359 1 95.06 104 GLU A CA 1
ATOM 764 C C . GLU A 1 104 ? 17.312 6.219 6.941 1 95.06 104 GLU A C 1
ATOM 766 O O . GLU A 1 104 ? 18.016 7.207 6.727 1 95.06 104 GLU A O 1
ATOM 771 N N . GLY A 1 105 ? 17 5.352 5.961 1 96 105 GLY A N 1
ATOM 772 C CA . GLY A 1 105 ? 17.266 5.668 4.566 1 96 105 GLY A CA 1
ATOM 773 C C . GLY A 1 105 ? 18.562 5.082 4.059 1 96 105 GLY A C 1
ATOM 774 O O . GLY A 1 105 ? 19.031 5.441 2.975 1 96 105 GLY A O 1
ATOM 775 N N . GLU A 1 106 ? 19.141 4.223 4.887 1 96.5 106 GLU A N 1
ATOM 776 C CA . GLU A 1 106 ? 20.328 3.527 4.414 1 96.5 106 GLU A CA 1
ATOM 777 C C . GLU A 1 106 ? 19.969 2.367 3.496 1 96.5 106 GLU A C 1
ATOM 779 O O . GLU A 1 106 ? 19.109 1.548 3.832 1 96.5 106 GLU A O 1
ATOM 784 N N . LYS A 1 107 ? 20.625 2.34 2.369 1 94.75 107 LYS A N 1
ATOM 785 C CA . LYS A 1 107 ? 20.391 1.231 1.449 1 94.75 107 LYS A CA 1
ATOM 786 C C . LYS A 1 107 ? 20.938 -0.077 2.008 1 94.75 107 LYS A C 1
ATOM 788 O O . LYS A 1 107 ? 22.125 -0.168 2.338 1 94.75 107 LYS A O 1
ATOM 793 N N . LEU A 1 108 ? 20.109 -1.052 2.096 1 93.56 108 LEU A N 1
ATOM 794 C CA . LEU A 1 108 ? 20.5 -2.316 2.711 1 93.56 108 LEU A CA 1
ATOM 795 C C . LEU A 1 108 ? 20.656 -3.408 1.659 1 93.56 108 LEU A C 1
ATOM 797 O O . LEU A 1 108 ? 21.516 -4.277 1.786 1 93.56 108 LEU A O 1
ATOM 801 N N . ASP A 1 109 ? 19.797 -3.422 0.712 1 91.56 109 ASP A N 1
ATOM 802 C CA . ASP A 1 109 ? 19.781 -4.469 -0.307 1 91.56 109 ASP A CA 1
ATOM 803 C C . ASP A 1 109 ? 19.016 -4.02 -1.547 1 91.56 109 ASP A C 1
ATOM 805 O O . ASP A 1 109 ? 18.328 -2.996 -1.522 1 91.56 109 ASP A O 1
ATOM 809 N N . GLU A 1 110 ? 19.203 -4.727 -2.619 1 90.44 110 GLU A N 1
ATOM 810 C CA . GLU A 1 110 ? 18.391 -4.566 -3.826 1 90.44 110 GLU A CA 1
ATOM 811 C C . GLU A 1 110 ? 18.375 -5.848 -4.652 1 90.44 110 GLU A C 1
ATOM 813 O O . GLU A 1 110 ? 19.328 -6.633 -4.613 1 90.44 110 GLU A O 1
ATOM 818 N N . TRP A 1 111 ? 17.25 -6.113 -5.305 1 88.75 111 TRP A N 1
ATOM 819 C CA . TRP A 1 111 ? 17.172 -7.273 -6.191 1 88.75 111 TRP A CA 1
ATOM 820 C C . TRP A 1 111 ? 16.312 -6.977 -7.406 1 88.75 111 TRP A C 1
ATOM 822 O O . TRP A 1 111 ? 15.438 -6.105 -7.355 1 88.75 111 TRP A O 1
ATOM 832 N N . ALA A 1 112 ? 16.594 -7.691 -8.414 1 86.75 112 ALA A N 1
ATOM 833 C CA . ALA A 1 112 ? 15.852 -7.52 -9.664 1 86.75 112 ALA A CA 1
ATOM 834 C C . ALA A 1 112 ? 14.594 -8.375 -9.688 1 86.75 112 ALA A C 1
ATOM 836 O O . ALA A 1 112 ? 14.523 -9.414 -9.016 1 86.75 112 ALA A O 1
ATOM 837 N N . VAL A 1 113 ? 13.602 -7.816 -10.289 1 86.31 113 VAL A N 1
ATOM 838 C CA . VAL A 1 113 ? 12.398 -8.586 -10.547 1 86.31 113 VAL A CA 1
ATOM 839 C C . VAL A 1 113 ? 12.133 -8.648 -12.047 1 86.31 113 VAL A C 1
ATOM 841 O O . VAL A 1 113 ? 12.625 -7.801 -12.805 1 86.31 113 VAL A O 1
ATOM 844 N N . ASP A 1 114 ? 11.445 -9.727 -12.453 1 82.69 114 ASP A N 1
ATOM 845 C CA . ASP A 1 114 ? 11.094 -9.867 -13.859 1 82.69 114 ASP A CA 1
ATOM 846 C C . ASP A 1 114 ? 9.68 -9.359 -14.133 1 82.69 114 ASP A C 1
ATOM 848 O O . ASP A 1 114 ? 8.703 -9.984 -13.711 1 82.69 114 ASP A O 1
ATOM 852 N N . GLY A 1 115 ? 9.625 -8.164 -14.781 1 82.56 115 GLY A N 1
ATOM 853 C CA . GLY A 1 115 ? 8.328 -7.633 -15.164 1 82.56 115 GLY A CA 1
ATOM 854 C C . GLY A 1 115 ? 8.078 -6.234 -14.625 1 82.56 115 GLY A C 1
ATOM 855 O O . GLY A 1 115 ? 8.805 -5.762 -13.75 1 82.56 115 GLY A O 1
ATOM 856 N N . MET A 1 116 ? 7.098 -5.648 -15.164 1 86.88 116 MET A N 1
ATOM 857 C CA . MET A 1 116 ? 6.68 -4.328 -14.703 1 86.88 116 MET A CA 1
ATOM 858 C C . MET A 1 116 ? 5.809 -4.441 -13.453 1 86.88 116 MET A C 1
ATOM 860 O O . MET A 1 116 ? 4.805 -5.156 -13.453 1 86.88 116 MET A O 1
ATOM 864 N N . MET A 1 117 ? 6.258 -3.764 -12.422 1 87.81 117 MET A N 1
ATOM 865 C CA . MET A 1 117 ? 5.566 -3.854 -11.141 1 87.81 117 MET A CA 1
ATOM 866 C C . MET A 1 117 ? 4.395 -2.879 -11.086 1 87.81 117 MET A C 1
ATOM 868 O O . MET A 1 117 ? 4.453 -1.797 -11.672 1 87.81 117 MET A O 1
ATOM 872 N N . ASN A 1 118 ? 3.377 -3.289 -10.383 1 86.62 118 ASN A N 1
ATOM 873 C CA . ASN A 1 118 ? 2.188 -2.461 -10.219 1 86.62 118 ASN A CA 1
ATOM 874 C C . ASN A 1 118 ? 2.018 -2.012 -8.766 1 86.62 118 ASN A C 1
ATOM 876 O O . ASN A 1 118 ? 1.479 -0.935 -8.508 1 86.62 118 ASN A O 1
ATOM 880 N N . GLY A 1 119 ? 2.408 -2.912 -7.824 1 88.94 119 GLY A N 1
ATOM 881 C CA . GLY A 1 119 ? 2.27 -2.602 -6.41 1 88.94 119 GLY A CA 1
ATOM 882 C C . GLY A 1 119 ? 3.145 -3.465 -5.523 1 88.94 119 GLY A C 1
ATOM 883 O O . GLY A 1 119 ? 3.617 -4.523 -5.945 1 88.94 119 GLY A O 1
ATOM 884 N N . ILE A 1 120 ? 3.285 -2.961 -4.301 1 92.25 120 ILE A N 1
ATOM 885 C CA . ILE A 1 120 ? 4.078 -3.676 -3.309 1 92.25 120 ILE A CA 1
ATOM 886 C C . ILE A 1 120 ? 3.418 -3.562 -1.937 1 92.25 120 ILE A C 1
ATOM 888 O O . ILE A 1 120 ? 2.838 -2.525 -1.604 1 92.25 120 ILE A O 1
ATOM 892 N N . ALA A 1 121 ? 3.445 -4.594 -1.215 1 94.06 121 ALA A N 1
ATOM 893 C CA . ALA A 1 121 ? 2.982 -4.613 0.171 1 94.06 121 ALA A CA 1
ATOM 894 C C . ALA A 1 121 ? 3.869 -5.504 1.034 1 94.06 121 ALA A C 1
ATOM 896 O O . ALA A 1 121 ? 4.453 -6.473 0.542 1 94.06 121 ALA A O 1
ATOM 897 N N . ALA A 1 122 ? 3.967 -5.137 2.258 1 94.19 122 ALA A N 1
ATOM 898 C CA . ALA A 1 122 ? 4.703 -5.938 3.232 1 94.19 122 ALA A CA 1
ATOM 899 C C . ALA A 1 122 ? 3.754 -6.582 4.238 1 94.19 122 ALA A C 1
ATOM 901 O O . ALA A 1 122 ? 2.84 -5.93 4.75 1 94.19 122 ALA A O 1
ATOM 902 N N . GLY A 1 123 ? 4.008 -7.836 4.441 1 92.25 123 GLY A N 1
ATOM 903 C CA . GLY A 1 123 ? 3.209 -8.547 5.426 1 92.25 123 GLY A CA 1
ATOM 904 C C . GLY A 1 123 ? 3.785 -8.477 6.828 1 92.25 123 GLY A C 1
ATOM 905 O O . GLY A 1 123 ? 4.969 -8.18 7.004 1 92.25 123 GLY A O 1
ATOM 906 N N . PRO A 1 124 ? 2.885 -8.797 7.77 1 88.69 124 PRO A N 1
ATOM 907 C CA . PRO A 1 124 ? 3.367 -8.828 9.148 1 88.69 124 PRO A CA 1
ATOM 908 C C . PRO A 1 124 ? 4.406 -9.93 9.383 1 88.69 124 PRO A C 1
ATOM 910 O O . PRO A 1 124 ? 5.133 -9.891 10.383 1 88.69 124 PRO A O 1
ATOM 913 N N . ASN A 1 125 ? 4.523 -10.844 8.5 1 87.06 125 ASN A N 1
ATOM 914 C CA . ASN A 1 125 ? 5.477 -11.945 8.602 1 87.06 125 ASN A CA 1
ATOM 915 C C . ASN A 1 125 ? 6.836 -11.57 8.016 1 87.06 125 ASN A C 1
ATOM 917 O O . ASN A 1 125 ? 7.773 -12.367 8.055 1 87.06 125 ASN A O 1
ATOM 921 N N . GLY A 1 126 ? 6.867 -10.414 7.473 1 88.56 126 GLY A N 1
ATOM 922 C CA . GLY A 1 126 ? 8.133 -9.953 6.926 1 88.56 126 GLY A CA 1
ATOM 923 C C . GLY A 1 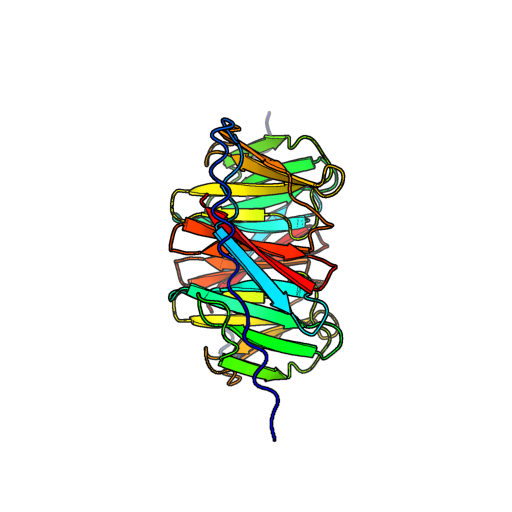126 ? 8.297 -10.266 5.449 1 88.56 126 GLY A C 1
ATOM 924 O O . GLY A 1 126 ? 9.305 -9.914 4.844 1 88.56 126 GLY A O 1
ATOM 925 N N . LEU A 1 127 ? 7.324 -10.906 4.875 1 90.88 127 LEU A N 1
ATOM 926 C CA . LEU A 1 127 ? 7.375 -11.188 3.443 1 90.88 127 LEU A CA 1
ATOM 927 C C . LEU A 1 127 ? 6.938 -9.969 2.635 1 90.88 127 LEU A C 1
ATOM 929 O O . LEU A 1 127 ? 6.176 -9.133 3.129 1 90.88 127 LEU A O 1
ATOM 933 N N . ILE A 1 128 ? 7.453 -9.914 1.437 1 92.44 128 ILE A N 1
ATOM 934 C CA . ILE A 1 128 ? 7.121 -8.828 0.517 1 92.44 128 ILE A CA 1
ATOM 935 C C . ILE A 1 128 ? 6.328 -9.383 -0.666 1 92.44 128 ILE A C 1
ATOM 937 O O . ILE A 1 128 ? 6.715 -10.391 -1.262 1 92.44 128 ILE A O 1
ATOM 941 N N . TYR A 1 129 ? 5.273 -8.75 -0.955 1 91.94 129 TYR A N 1
ATOM 942 C CA . TYR A 1 129 ? 4.391 -9.133 -2.051 1 91.94 129 TYR A CA 1
ATOM 943 C C . TYR A 1 129 ? 4.398 -8.078 -3.15 1 91.94 129 TYR A C 1
ATOM 945 O O . TYR A 1 129 ? 4.18 -6.891 -2.883 1 91.94 129 TYR A O 1
ATOM 953 N N . ILE A 1 130 ? 4.645 -8.508 -4.32 1 91.5 130 ILE A N 1
ATOM 954 C CA . ILE A 1 130 ? 4.684 -7.586 -5.449 1 91.5 130 ILE A CA 1
ATOM 955 C C . ILE A 1 130 ? 3.693 -8.039 -6.52 1 91.5 130 ILE A C 1
ATOM 957 O O . ILE A 1 130 ? 3.656 -9.219 -6.879 1 91.5 130 ILE A O 1
ATOM 961 N N . SER A 1 131 ? 2.92 -7.125 -6.891 1 89.94 131 SER A N 1
ATOM 962 C CA . SER A 1 131 ? 2.041 -7.398 -8.023 1 89.94 131 SER A CA 1
ATOM 963 C C . SER A 1 131 ? 2.629 -6.855 -9.32 1 89.94 131 SER A C 1
ATOM 965 O O . SER A 1 131 ? 3.283 -5.812 -9.328 1 89.94 131 SER A O 1
ATOM 967 N N . PHE A 1 132 ? 2.328 -7.574 -10.406 1 87.56 132 PHE A N 1
ATOM 968 C CA . PHE A 1 132 ? 2.875 -7.215 -11.711 1 87.56 132 PHE A CA 1
ATOM 969 C C . PHE A 1 132 ? 1.758 -6.965 -12.719 1 87.56 132 PHE A C 1
ATOM 971 O O . PHE A 1 132 ? 0.63 -7.426 -12.523 1 87.56 132 PHE A O 1
ATOM 978 N N . THR A 1 133 ? 2.146 -6.242 -13.789 1 84.69 133 THR A N 1
ATOM 979 C CA . THR A 1 133 ? 1.18 -5.922 -14.836 1 84.69 133 THR A CA 1
ATOM 980 C C . THR A 1 133 ? 0.807 -7.172 -15.633 1 84.69 133 THR A C 1
ATOM 982 O O . THR A 1 133 ? -0.215 -7.191 -16.328 1 84.69 133 THR A O 1
ATOM 985 N N . ASN A 1 134 ? 1.612 -8.211 -15.539 1 83.38 134 ASN A N 1
ATOM 986 C CA . ASN A 1 134 ? 1.344 -9.445 -16.266 1 83.38 134 ASN A CA 1
ATOM 987 C C . ASN A 1 134 ? 0.515 -10.422 -15.445 1 83.38 134 ASN A C 1
ATOM 989 O O . ASN A 1 134 ? 0.618 -11.633 -15.617 1 83.38 134 ASN A O 1
ATOM 993 N N . ARG A 1 135 ? -0.166 -9.93 -14.453 1 85.69 135 ARG A N 1
ATOM 994 C CA . ARG A 1 135 ? -1.146 -10.688 -13.68 1 85.69 135 ARG A CA 1
ATOM 995 C C . ARG A 1 135 ? -0.462 -11.734 -12.805 1 85.69 135 ARG A C 1
ATOM 997 O O . ARG A 1 135 ? -0.884 -12.891 -12.758 1 85.69 135 ARG A O 1
ATOM 1004 N N . MET A 1 136 ? 0.579 -11.328 -12.25 1 86.69 136 MET A N 1
ATOM 1005 C CA . MET A 1 136 ? 1.317 -12.195 -11.336 1 86.69 136 MET A CA 1
ATOM 1006 C C . MET A 1 136 ? 1.556 -11.492 -10 1 86.69 136 MET A C 1
ATOM 1008 O O . MET A 1 136 ? 1.633 -10.266 -9.945 1 86.69 136 MET A O 1
ATOM 1012 N N . ILE A 1 137 ? 1.576 -12.297 -9.039 1 89.25 137 ILE A N 1
ATOM 1013 C CA . ILE A 1 137 ? 2.086 -11.859 -7.746 1 89.25 137 ILE A CA 1
ATOM 1014 C C . ILE A 1 137 ? 3.309 -12.695 -7.367 1 89.25 137 ILE A C 1
ATOM 1016 O O . ILE A 1 137 ? 3.297 -13.922 -7.496 1 89.25 137 ILE A O 1
ATOM 1020 N N . GLN A 1 138 ? 4.359 -12 -7.031 1 90.5 138 GLN A N 1
ATOM 1021 C CA . GLN A 1 138 ? 5.555 -12.664 -6.52 1 90.5 138 GLN A CA 1
ATOM 1022 C C . GLN A 1 138 ? 5.777 -12.336 -5.047 1 90.5 138 GLN A C 1
ATOM 1024 O O . GLN A 1 138 ? 5.551 -11.203 -4.617 1 90.5 138 GLN A O 1
ATOM 1029 N N . VAL A 1 139 ? 6.203 -13.352 -4.301 1 90.69 139 VAL A N 1
ATOM 1030 C CA . VAL A 1 139 ? 6.461 -13.219 -2.869 1 90.69 139 VAL A CA 1
ATOM 1031 C C . VAL A 1 139 ? 7.949 -13.422 -2.592 1 90.69 139 VAL A C 1
ATOM 1033 O O . VAL A 1 139 ? 8.547 -14.391 -3.066 1 90.69 139 VAL A O 1
ATOM 1036 N N . PHE A 1 140 ? 8.516 -12.469 -1.829 1 89.56 140 PHE A N 1
ATOM 1037 C CA . PHE A 1 140 ? 9.953 -12.516 -1.56 1 89.56 140 PHE A CA 1
ATOM 1038 C C . PHE A 1 140 ? 10.219 -12.555 -0.06 1 89.56 140 PHE A C 1
ATOM 1040 O O . PHE A 1 140 ? 9.484 -11.953 0.724 1 89.56 140 PHE A O 1
ATOM 1047 N N . TRP A 1 141 ? 11.344 -13.266 0.257 1 82.25 141 TRP A N 1
ATOM 1048 C CA . TRP A 1 141 ? 11.906 -13.148 1.602 1 82.25 141 TRP A CA 1
ATOM 1049 C C . TRP A 1 141 ? 12.617 -11.812 1.785 1 82.25 141 TRP A C 1
ATOM 1051 O O . TRP A 1 141 ? 13.336 -11.359 0.895 1 82.25 141 TRP A O 1
ATOM 1061 N N . ALA A 1 142 ? 12.125 -10.977 2.672 1 71.69 142 ALA A N 1
ATOM 1062 C CA . ALA A 1 142 ? 12.805 -9.688 2.762 1 71.69 142 ALA A CA 1
ATOM 1063 C C . ALA A 1 142 ? 13.703 -9.625 3.992 1 71.69 142 ALA A C 1
ATOM 1065 O O . ALA A 1 142 ? 13.477 -10.336 4.973 1 71.69 142 ALA A O 1
ATOM 1066 N N . MET B 1 1 ? -17.812 -30.625 -14.75 1 23.89 1 MET B N 1
ATOM 1067 C CA . MET B 1 1 ? -16.516 -31.25 -14.578 1 23.89 1 MET B CA 1
ATOM 1068 C C . MET B 1 1 ? -15.422 -30.203 -14.383 1 23.89 1 MET B C 1
ATOM 1070 O O . MET B 1 1 ? -15.031 -29.516 -15.328 1 23.89 1 MET B O 1
ATOM 1074 N N . GLY B 1 2 ? -15.43 -29.438 -13.305 1 26.47 2 GLY B N 1
ATOM 1075 C CA . GLY B 1 2 ? -14.797 -28.156 -13.031 1 26.47 2 GLY B CA 1
ATOM 1076 C C . GLY B 1 2 ? -13.289 -28.234 -12.906 1 26.47 2 GLY B C 1
ATOM 1077 O O . GLY B 1 2 ? -12.766 -29.062 -12.156 1 26.47 2 GLY B O 1
ATOM 1078 N N . ALA B 1 3 ? -12.516 -28.094 -14.039 1 25.52 3 ALA B N 1
ATOM 1079 C CA . ALA B 1 3 ? -11.062 -28.234 -14.141 1 25.52 3 ALA B CA 1
ATOM 1080 C C . ALA B 1 3 ? -10.367 -27.531 -12.977 1 25.52 3 ALA B C 1
ATOM 1082 O O . ALA B 1 3 ? -10.578 -26.344 -12.742 1 25.52 3 ALA B O 1
ATOM 1083 N N . LYS B 1 4 ? -10.078 -28.297 -11.938 1 34 4 LYS B N 1
ATOM 1084 C CA . LYS B 1 4 ? -9.242 -27.969 -10.789 1 34 4 LYS B CA 1
ATOM 1085 C C . LYS B 1 4 ? -7.859 -27.5 -11.234 1 34 4 LYS B C 1
ATOM 1087 O O . LYS B 1 4 ? -7.051 -28.297 -11.719 1 34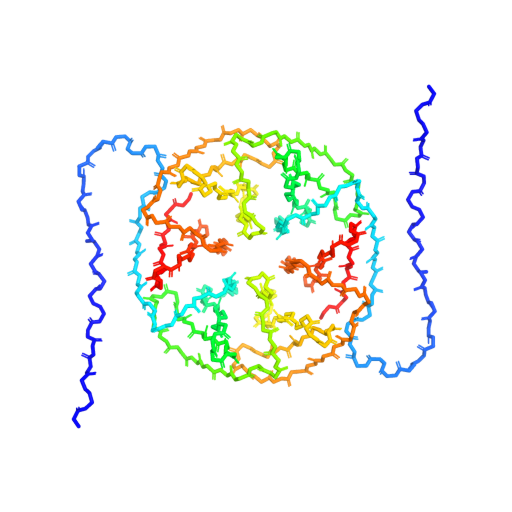 4 LYS B O 1
ATOM 1092 N N . ILE B 1 5 ? -7.629 -26.344 -11.742 1 27.91 5 ILE B N 1
ATOM 1093 C CA . ILE B 1 5 ? -6.281 -25.891 -12.07 1 27.91 5 ILE B CA 1
ATOM 1094 C C . ILE B 1 5 ? -5.387 -25.984 -10.844 1 27.91 5 ILE B C 1
ATOM 1096 O O . ILE B 1 5 ? -5.668 -25.375 -9.812 1 27.91 5 ILE B O 1
ATOM 1100 N N . SER B 1 6 ? -4.59 -27.078 -10.719 1 27.94 6 SER B N 1
ATOM 1101 C CA . SER B 1 6 ? -3.521 -27.312 -9.75 1 27.94 6 SER B CA 1
ATOM 1102 C C . SER B 1 6 ? -2.504 -26.172 -9.773 1 27.94 6 SER B C 1
ATOM 1104 O O . SER B 1 6 ? -1.933 -25.859 -10.82 1 27.94 6 SER B O 1
ATOM 1106 N N . ILE B 1 7 ? -2.73 -25.203 -9.094 1 32.97 7 ILE B N 1
ATOM 1107 C CA . ILE B 1 7 ? -1.741 -24.156 -8.891 1 32.97 7 ILE B CA 1
ATOM 1108 C C . ILE B 1 7 ? -0.446 -24.766 -8.352 1 32.97 7 ILE B C 1
ATOM 1110 O O . ILE B 1 7 ? -0.414 -25.281 -7.23 1 32.97 7 ILE B O 1
ATOM 1114 N N . LEU B 1 8 ? 0.334 -25.312 -9.281 1 26.89 8 LEU B N 1
ATOM 1115 C CA . LEU B 1 8 ? 1.683 -25.766 -8.961 1 26.89 8 LEU B CA 1
ATOM 1116 C C . LEU B 1 8 ? 2.498 -24.641 -8.328 1 26.89 8 LEU B C 1
ATOM 1118 O O . LEU B 1 8 ? 2.756 -23.625 -8.977 1 26.89 8 LEU B O 1
ATOM 1122 N N . PHE B 1 9 ? 2.455 -24.641 -7.062 1 34.75 9 PHE B N 1
ATOM 1123 C CA . PHE B 1 9 ? 3.463 -23.938 -6.277 1 34.75 9 PHE B CA 1
ATOM 1124 C C . PHE B 1 9 ? 4.867 -24.328 -6.719 1 34.75 9 PHE B C 1
ATOM 1126 O O . PHE B 1 9 ? 5.324 -25.438 -6.43 1 34.75 9 PHE B O 1
ATOM 1133 N N . VAL B 1 10 ? 5.203 -24.125 -7.969 1 30.22 10 VAL B N 1
ATOM 1134 C CA . VAL B 1 10 ? 6.605 -24.406 -8.234 1 30.22 10 VAL B CA 1
ATOM 1135 C C . VAL B 1 10 ? 7.488 -23.594 -7.301 1 30.22 10 VAL B C 1
ATOM 1137 O O . VAL B 1 10 ? 7.531 -22.359 -7.402 1 30.22 10 VAL B O 1
ATOM 1140 N N . ILE B 1 11 ? 7.672 -24.125 -6.145 1 32.88 11 ILE B N 1
ATOM 1141 C CA . ILE B 1 11 ? 8.797 -23.797 -5.281 1 32.88 11 ILE B CA 1
ATOM 1142 C C . ILE B 1 11 ? 10.102 -23.891 -6.074 1 32.88 11 ILE B C 1
ATOM 1144 O O . ILE B 1 11 ? 10.562 -24.984 -6.383 1 32.88 11 ILE B O 1
ATOM 1148 N N . SER B 1 12 ? 10.219 -23.453 -7.27 1 31.69 12 SER B N 1
ATOM 1149 C CA . SER B 1 12 ? 11.578 -23.656 -7.754 1 31.69 12 SER B CA 1
ATOM 1150 C C . SER B 1 12 ? 12.609 -23.203 -6.719 1 31.69 12 SER B C 1
ATOM 1152 O O . SER B 1 12 ? 12.664 -22.031 -6.359 1 31.69 12 SER B O 1
ATOM 1154 N N . ILE B 1 13 ? 13.078 -24.188 -5.848 1 30.28 13 ILE B N 1
ATOM 1155 C CA . ILE B 1 13 ? 14.336 -24.391 -5.133 1 30.28 13 ILE B CA 1
ATOM 1156 C C . ILE B 1 13 ? 15.516 -24.031 -6.039 1 30.28 13 ILE B C 1
ATOM 1158 O O . ILE B 1 13 ? 16.609 -24.578 -5.898 1 30.28 13 ILE B O 1
ATOM 1162 N N . LEU B 1 14 ? 15.5 -23.781 -7.305 1 31.97 14 LEU B N 1
ATOM 1163 C CA . LEU B 1 14 ? 16.891 -23.75 -7.762 1 31.97 14 LEU B CA 1
ATOM 1164 C C . LEU B 1 14 ? 17.75 -22.922 -6.812 1 31.97 14 LEU B C 1
ATOM 1166 O O . LEU B 1 14 ? 17.531 -21.719 -6.656 1 31.97 14 LEU B O 1
ATOM 1170 N N . ALA B 1 15 ? 18.562 -23.594 -5.812 1 31.83 15 ALA B N 1
ATOM 1171 C CA . ALA B 1 15 ? 19.781 -23.484 -5.012 1 31.83 15 ALA B CA 1
ATOM 1172 C C . ALA B 1 15 ? 20.828 -22.656 -5.73 1 31.83 15 ALA B C 1
ATOM 1174 O O . ALA B 1 15 ? 21.984 -22.578 -5.281 1 31.83 15 ALA B O 1
ATOM 1175 N N . SER B 1 16 ? 20.984 -22.688 -7.016 1 33.59 16 SER B N 1
ATOM 1176 C CA . SER B 1 16 ? 22.344 -22.172 -7.172 1 33.59 16 SER B CA 1
ATOM 1177 C C . SER B 1 16 ? 22.609 -20.984 -6.242 1 33.59 16 SER B C 1
ATOM 1179 O O . SER B 1 16 ? 21.703 -20.203 -5.977 1 33.59 16 SER B O 1
ATOM 1181 N N . ILE B 1 17 ? 23.703 -21.172 -5.289 1 32.5 17 ILE B N 1
ATOM 1182 C CA . ILE B 1 17 ? 24.453 -20.438 -4.289 1 32.5 17 ILE B CA 1
ATOM 1183 C C . ILE B 1 17 ? 24.5 -18.953 -4.668 1 32.5 17 ILE B C 1
ATOM 1185 O O . ILE B 1 17 ? 25.266 -18.172 -4.082 1 32.5 17 ILE B O 1
ATOM 1189 N N . LEU B 1 18 ? 24.359 -18.688 -5.961 1 34.38 18 LEU B N 1
ATOM 1190 C CA . LEU B 1 18 ? 24.953 -17.359 -6.125 1 34.38 18 LEU B CA 1
ATOM 1191 C C . LEU B 1 18 ? 24.375 -16.375 -5.105 1 34.38 18 LEU B C 1
ATOM 1193 O O . LEU B 1 18 ? 23.203 -16.516 -4.703 1 34.38 18 LEU B O 1
ATOM 1197 N N . PRO B 1 19 ? 25.266 -15.766 -4.336 1 37.84 19 PRO B N 1
ATOM 1198 C CA . PRO B 1 19 ? 25.062 -14.68 -3.373 1 37.84 19 PRO B CA 1
ATOM 1199 C C . PRO B 1 19 ? 23.844 -13.82 -3.709 1 37.84 19 PRO B C 1
ATOM 1201 O O . PRO B 1 19 ? 23.922 -12.945 -4.574 1 37.84 19 PRO B O 1
ATOM 1204 N N . VAL B 1 20 ? 22.812 -14.477 -4.16 1 38.47 20 VAL B N 1
ATOM 1205 C CA . VAL B 1 20 ? 21.781 -13.594 -4.703 1 38.47 20 VAL B CA 1
ATOM 1206 C C . VAL B 1 20 ? 21.438 -12.508 -3.684 1 38.47 20 VAL B C 1
ATOM 1208 O O . VAL B 1 20 ? 21 -12.812 -2.574 1 38.47 20 VAL B O 1
ATOM 1211 N N . CYS B 1 21 ? 22.203 -11.461 -3.666 1 40.84 21 CYS B N 1
ATOM 1212 C CA . CYS B 1 21 ? 21.859 -10.234 -2.955 1 40.84 21 CYS B CA 1
ATOM 1213 C C . CYS B 1 21 ? 20.359 -10.172 -2.664 1 40.84 21 CYS B C 1
ATOM 1215 O O . CYS B 1 21 ? 19.922 -9.422 -1.792 1 40.84 21 CYS B O 1
ATOM 1217 N N . GLY B 1 22 ? 19.406 -10.07 -3.699 1 49.53 22 GLY B N 1
ATOM 1218 C CA . GLY B 1 22 ? 18.016 -9.711 -3.471 1 49.53 22 GLY B CA 1
ATOM 1219 C C . GLY B 1 22 ? 17.234 -10.766 -2.713 1 49.53 22 GLY B C 1
ATOM 1220 O O . GLY B 1 22 ? 17.766 -11.852 -2.438 1 49.53 22 GLY B O 1
ATOM 1221 N N . GLY B 1 23 ? 16.141 -10.492 -1.906 1 59.81 23 GLY B N 1
ATOM 1222 C CA . GLY B 1 23 ? 15.289 -11.469 -1.243 1 59.81 23 GLY B CA 1
ATOM 1223 C C . GLY B 1 23 ? 14.828 -12.586 -2.164 1 59.81 23 GLY B C 1
ATOM 1224 O O . GLY B 1 23 ? 14.523 -12.344 -3.334 1 59.81 23 GLY B O 1
ATOM 1225 N N . PRO B 1 24 ? 15.312 -13.852 -1.992 1 71.94 24 PRO B N 1
ATOM 1226 C CA . PRO B 1 24 ? 14.883 -15.008 -2.783 1 71.94 24 PRO B CA 1
ATOM 1227 C C . PRO B 1 24 ? 13.367 -15.047 -2.984 1 71.94 24 PRO B C 1
ATOM 1229 O O . PRO B 1 24 ? 12.609 -14.727 -2.066 1 71.94 24 PRO B O 1
ATOM 1232 N N . LEU B 1 25 ? 12.992 -15.156 -4.309 1 81.12 25 LEU B N 1
ATOM 1233 C CA . LEU B 1 25 ? 11.594 -15.43 -4.625 1 81.12 25 LEU B CA 1
ATOM 1234 C C . LEU B 1 25 ? 11.094 -16.656 -3.867 1 81.12 25 LEU B C 1
ATOM 1236 O O . LEU B 1 25 ? 11.711 -17.719 -3.936 1 81.12 25 LEU B O 1
ATOM 1240 N N . LEU B 1 26 ? 10.156 -16.469 -3.047 1 82.75 26 LEU B N 1
ATOM 1241 C CA . LEU B 1 26 ? 9.602 -17.547 -2.227 1 82.75 26 LEU B CA 1
ATOM 1242 C C . LEU B 1 26 ? 8.438 -18.219 -2.941 1 82.75 26 LEU B C 1
ATOM 1244 O O . LEU B 1 26 ? 8.312 -19.453 -2.893 1 82.75 26 LEU B O 1
ATOM 1248 N N . ALA B 1 27 ? 7.609 -17.422 -3.545 1 86.19 27 ALA B N 1
ATOM 1249 C CA . ALA B 1 27 ? 6.406 -17.938 -4.199 1 86.19 27 ALA B CA 1
ATOM 1250 C C . ALA B 1 27 ? 5.926 -16.984 -5.289 1 86.19 27 ALA B C 1
ATOM 1252 O O . ALA B 1 27 ? 6.262 -15.805 -5.277 1 86.19 27 ALA B O 1
ATOM 1253 N N . GLN B 1 28 ? 5.258 -17.562 -6.262 1 86.88 28 GLN B N 1
ATOM 1254 C CA . GLN B 1 28 ? 4.59 -16.781 -7.293 1 86.88 28 GLN B CA 1
ATOM 1255 C C . GLN B 1 28 ? 3.264 -17.422 -7.6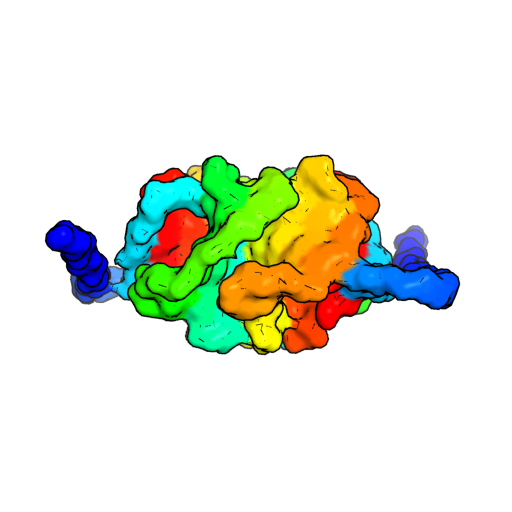95 1 86.88 28 GLN B C 1
ATOM 1257 O O . GLN B 1 28 ? 3.148 -18.656 -7.746 1 86.88 28 GLN B O 1
ATOM 1262 N N . TRP B 1 29 ? 2.303 -16.672 -7.828 1 85.44 29 TRP B N 1
ATOM 1263 C CA . TRP B 1 29 ? 1.043 -17.203 -8.344 1 85.44 29 TRP B CA 1
ATOM 1264 C C . TRP B 1 29 ? 0.433 -16.25 -9.367 1 85.44 29 TRP B C 1
ATOM 1266 O O . TRP B 1 29 ? 0.747 -15.055 -9.391 1 85.44 29 TRP B O 1
ATOM 1276 N N . SER B 1 30 ? -0.359 -16.781 -10.25 1 83.12 30 SER B N 1
ATOM 1277 C CA . SER B 1 30 ? -1.003 -16.047 -11.328 1 83.12 30 SER B CA 1
ATOM 1278 C C . SER B 1 30 ? -2.418 -15.625 -10.945 1 83.12 30 SER B C 1
ATOM 1280 O O . SER B 1 30 ? -3.084 -16.312 -10.164 1 83.12 30 SER B O 1
ATOM 1282 N N . LEU B 1 31 ? -2.674 -14.453 -11.477 1 82.75 31 LEU B N 1
ATOM 1283 C CA . LEU B 1 31 ? -4.027 -13.953 -11.266 1 82.75 31 LEU B CA 1
ATOM 1284 C C . LEU B 1 31 ? -4.824 -13.984 -12.57 1 82.75 31 LEU B C 1
ATOM 1286 O O . LEU B 1 31 ? -4.242 -14.031 -13.656 1 82.75 31 LEU B O 1
ATOM 1290 N N . GLU B 1 32 ? -6.09 -13.992 -12.445 1 76.44 32 GLU B N 1
ATOM 1291 C CA . GLU B 1 32 ? -6.961 -14.078 -13.609 1 76.44 32 GLU B CA 1
ATOM 1292 C C . GLU B 1 32 ? -7.059 -12.734 -14.328 1 76.44 32 GLU B C 1
ATOM 1294 O O . GLU B 1 32 ? -7.344 -12.688 -15.523 1 76.44 32 GLU B O 1
ATOM 1299 N N . ASP B 1 33 ? -6.883 -11.656 -13.617 1 81.81 33 ASP B N 1
ATOM 1300 C CA . ASP B 1 33 ? -7.074 -10.328 -14.188 1 81.81 33 ASP B CA 1
ATOM 1301 C C . ASP B 1 33 ? -5.969 -9.375 -13.742 1 81.81 33 ASP B C 1
ATOM 1303 O O . ASP B 1 33 ? -5.105 -9.75 -12.945 1 81.81 33 ASP B O 1
ATOM 1307 N N . LEU B 1 34 ? -6.027 -8.141 -14.344 1 78.38 34 LEU B N 1
ATOM 1308 C CA . LEU B 1 34 ? -5.02 -7.141 -14.023 1 78.38 34 LEU B CA 1
ATOM 1309 C C . LEU B 1 34 ? -5.219 -6.59 -12.617 1 78.38 34 LEU B C 1
ATOM 1311 O O . LEU B 1 34 ? -6.328 -6.188 -12.258 1 78.38 34 LEU B O 1
ATOM 1315 N N . VAL B 1 35 ? -4.125 -6.613 -11.906 1 80.44 35 VAL B N 1
ATOM 1316 C CA . VAL B 1 35 ? -4.176 -6.176 -10.516 1 80.44 35 VAL B CA 1
ATOM 1317 C C . VAL B 1 35 ? -3.932 -4.668 -10.438 1 80.44 35 VAL B C 1
ATOM 1319 O O . VAL B 1 35 ? -3.119 -4.129 -11.195 1 80.44 35 VAL B O 1
ATOM 1322 N N . GLY B 1 36 ? -4.715 -4.035 -9.625 1 81.75 36 GLY B N 1
ATOM 1323 C CA . GLY B 1 36 ? -4.445 -2.656 -9.258 1 81.75 36 GLY B CA 1
ATOM 1324 C C . GLY B 1 36 ? -3.598 -2.523 -8.008 1 81.75 36 GLY B C 1
ATOM 1325 O O . GLY B 1 36 ? -2.389 -2.756 -8.047 1 81.75 36 GLY B O 1
ATOM 1326 N N . GLY B 1 37 ? -4.242 -2.428 -6.824 1 87.25 37 GLY B N 1
ATOM 1327 C CA . GLY B 1 37 ? -3.572 -2.324 -5.539 1 87.25 37 GLY B CA 1
ATOM 1328 C C . GLY B 1 37 ? -3.449 -3.654 -4.824 1 87.25 37 GLY B C 1
ATOM 1329 O O . GLY B 1 37 ? -4.156 -4.609 -5.148 1 87.25 37 GLY B O 1
ATOM 1330 N N . ILE B 1 38 ? -2.473 -3.742 -3.928 1 92.56 38 ILE B N 1
ATOM 1331 C CA . ILE B 1 38 ? -2.246 -4.93 -3.111 1 92.56 38 ILE B CA 1
ATOM 1332 C C . ILE B 1 38 ? -2.049 -4.523 -1.653 1 92.56 38 ILE B C 1
ATOM 1334 O O . ILE B 1 38 ? -1.402 -3.516 -1.365 1 92.56 38 ILE B O 1
ATOM 1338 N N . ALA B 1 39 ? -2.648 -5.238 -0.756 1 95.38 39 ALA B N 1
ATOM 1339 C CA . ALA B 1 39 ? -2.504 -5.043 0.684 1 95.38 39 ALA B CA 1
ATOM 1340 C C . ALA B 1 39 ? -2.539 -6.375 1.426 1 95.38 39 ALA B C 1
ATOM 1342 O O . ALA B 1 39 ? -3.117 -7.352 0.938 1 95.38 39 ALA B O 1
ATOM 1343 N N . ILE B 1 40 ? -1.903 -6.41 2.566 1 96.12 40 ILE B N 1
ATOM 1344 C CA . ILE B 1 40 ? -1.799 -7.648 3.336 1 96.12 40 ILE B CA 1
ATOM 1345 C C . ILE B 1 40 ? -2.553 -7.5 4.656 1 96.12 40 ILE B C 1
ATOM 1347 O O . ILE B 1 40 ? -2.379 -6.508 5.367 1 96.12 40 ILE B O 1
ATOM 1351 N N . GLY B 1 41 ? -3.348 -8.461 4.914 1 96.12 41 GLY B N 1
ATOM 1352 C CA . GLY B 1 41 ? -4.051 -8.492 6.188 1 96.12 41 GLY B CA 1
ATOM 1353 C C . GLY B 1 41 ? -3.18 -8.953 7.34 1 96.12 41 GLY B C 1
ATOM 1354 O O . GLY B 1 41 ? -2.068 -9.445 7.129 1 96.12 41 GLY B O 1
ATOM 1355 N N . PRO B 1 42 ? -3.793 -8.789 8.539 1 94.19 42 PRO B N 1
ATOM 1356 C CA . PRO B 1 42 ? -3.025 -9.156 9.734 1 94.19 42 PRO B CA 1
ATOM 1357 C C . PRO B 1 42 ? -2.734 -10.656 9.805 1 94.19 42 PRO B C 1
ATOM 1359 O O . PRO B 1 42 ? -1.767 -11.07 10.445 1 94.19 42 PRO B O 1
ATOM 1362 N N . GLY B 1 43 ? -3.49 -11.445 9.164 1 93.5 43 GLY B N 1
ATOM 1363 C CA . GLY B 1 43 ? -3.291 -12.891 9.148 1 93.5 43 GLY B CA 1
ATOM 1364 C C . GLY B 1 43 ? -2.494 -13.375 7.953 1 93.5 43 GLY B C 1
ATOM 1365 O O . GLY B 1 43 ? -2.316 -14.578 7.766 1 93.5 43 GLY B O 1
ATOM 1366 N N . GLY B 1 44 ? -2.084 -12.406 7.113 1 93.69 44 GLY B N 1
ATOM 1367 C CA . GLY B 1 44 ? -1.302 -12.766 5.938 1 93.69 44 GLY B CA 1
ATOM 1368 C C . GLY B 1 44 ? -2.139 -12.883 4.68 1 93.69 44 GLY B C 1
ATOM 1369 O O . GLY B 1 44 ? -1.618 -13.211 3.609 1 93.69 44 GLY B O 1
ATOM 1370 N N . GLU B 1 45 ? -3.416 -12.641 4.812 1 96 45 GLU B N 1
ATOM 1371 C CA . GLU B 1 45 ? -4.266 -12.648 3.625 1 96 45 GLU B CA 1
ATOM 1372 C C . GLU B 1 45 ? -3.852 -11.547 2.646 1 96 45 GLU B C 1
ATOM 1374 O O . GLU B 1 45 ? -3.424 -10.469 3.059 1 96 45 GLU B O 1
ATOM 1379 N N . VAL B 1 46 ? -3.988 -11.898 1.429 1 94.56 46 VAL B N 1
ATOM 1380 C CA . VAL B 1 46 ? -3.623 -10.953 0.376 1 94.56 46 VAL B CA 1
ATOM 1381 C C . VAL B 1 46 ? -4.883 -10.398 -0.283 1 94.56 46 VAL B C 1
ATOM 1383 O O . VAL B 1 46 ? -5.762 -11.156 -0.696 1 94.56 46 VAL B O 1
ATOM 1386 N N . TYR B 1 47 ? -4.996 -9.117 -0.248 1 95.44 47 TYR B N 1
ATOM 1387 C CA . TYR B 1 47 ? -6.105 -8.43 -0.909 1 95.44 47 TYR B CA 1
ATOM 1388 C C . TYR B 1 47 ? -5.621 -7.676 -2.139 1 95.44 47 TYR B C 1
ATOM 1390 O O . TYR B 1 47 ? -4.652 -6.914 -2.066 1 95.44 47 TYR B O 1
ATOM 1398 N N . VAL B 1 48 ? -6.332 -7.887 -3.23 1 93.06 48 VAL B N 1
ATOM 1399 C CA . VAL B 1 48 ? -5.965 -7.195 -4.461 1 93.06 48 VAL B CA 1
ATOM 1400 C C . VAL B 1 48 ? -7.211 -6.582 -5.102 1 93.06 48 VAL B C 1
ATOM 1402 O O . VAL B 1 48 ? -8.32 -7.102 -4.938 1 93.06 48 VAL B O 1
ATOM 1405 N N . THR B 1 49 ? -6.965 -5.457 -5.719 1 91.44 49 THR B N 1
ATOM 1406 C CA . THR B 1 49 ? -8.031 -4.859 -6.516 1 91.44 49 THR B CA 1
ATOM 1407 C C . THR B 1 49 ? -7.871 -5.227 -7.988 1 91.44 49 THR B C 1
ATOM 1409 O O . THR B 1 49 ? -6.754 -5.238 -8.516 1 91.44 49 THR B O 1
ATOM 1412 N N . ILE B 1 50 ? -8.961 -5.555 -8.586 1 86.62 50 ILE B N 1
ATOM 1413 C CA . ILE B 1 50 ? -8.992 -5.816 -10.023 1 86.62 50 ILE B CA 1
ATOM 1414 C C . ILE B 1 50 ? -9.695 -4.664 -10.742 1 86.62 50 ILE B C 1
ATOM 1416 O O . ILE B 1 50 ? -10.914 -4.5 -10.617 1 86.62 50 ILE B O 1
ATOM 1420 N N . ASN B 1 51 ? -8.945 -3.918 -11.461 1 77.44 51 ASN B N 1
ATOM 1421 C CA . ASN B 1 51 ? -9.445 -2.666 -12.023 1 77.44 51 ASN B CA 1
ATOM 1422 C C . ASN B 1 51 ? -10.508 -2.91 -13.086 1 77.44 51 ASN B C 1
ATOM 1424 O O . ASN B 1 51 ? -11.484 -2.168 -13.172 1 77.44 51 ASN B O 1
ATOM 1428 N N . ASN B 1 52 ? -10.297 -3.865 -13.867 1 79.5 52 ASN B N 1
ATOM 1429 C CA . ASN B 1 52 ? -11.219 -4.105 -14.977 1 79.5 52 ASN B CA 1
ATOM 1430 C C . ASN B 1 52 ? -12.594 -4.535 -14.484 1 79.5 52 ASN B C 1
ATOM 1432 O O . ASN B 1 52 ? -13.617 -4.102 -15.023 1 79.5 52 ASN B O 1
ATOM 1436 N N . SER B 1 53 ? -12.641 -5.375 -13.43 1 83 53 SER B N 1
ATOM 1437 C CA . SER B 1 53 ? -13.906 -5.906 -12.938 1 83 53 SER B CA 1
ATOM 1438 C C . SER B 1 53 ? -14.375 -5.156 -11.688 1 83 53 SER B C 1
ATOM 1440 O O . SER B 1 53 ? -15.445 -5.445 -11.148 1 83 53 SER B O 1
ATOM 1442 N N . HIS B 1 54 ? -13.656 -4.277 -11.242 1 86.88 54 HIS B N 1
ATOM 1443 C CA . HIS B 1 54 ? -13.992 -3.461 -10.078 1 86.88 54 HIS B CA 1
ATOM 1444 C C . HIS B 1 54 ? -14.297 -4.332 -8.867 1 86.88 54 HIS B C 1
ATOM 1446 O O . HIS B 1 54 ? -15.344 -4.184 -8.234 1 86.88 54 HIS B O 1
ATOM 1452 N N . LYS B 1 55 ? -13.414 -5.262 -8.664 1 91.31 55 LYS B N 1
ATOM 1453 C CA . LYS B 1 55 ? -13.57 -6.188 -7.547 1 91.31 55 LYS B CA 1
ATOM 1454 C C . LYS B 1 55 ? -12.336 -6.164 -6.641 1 91.31 55 LYS B C 1
ATOM 1456 O O . LYS B 1 55 ? -11.25 -5.766 -7.066 1 91.31 55 LYS B O 1
ATOM 1461 N N . VAL B 1 56 ? -12.594 -6.477 -5.449 1 94.38 56 VAL B N 1
ATOM 1462 C CA . VAL B 1 56 ? -11.531 -6.883 -4.543 1 94.38 56 VAL B CA 1
ATOM 1463 C C . VAL B 1 56 ? -11.508 -8.406 -4.422 1 94.38 56 VAL B C 1
ATOM 1465 O O . VAL B 1 56 ? -12.555 -9.039 -4.293 1 94.38 56 VAL B O 1
ATOM 1468 N N . VAL B 1 57 ? -10.336 -8.953 -4.559 1 93.75 57 VAL B N 1
ATOM 1469 C CA . VAL B 1 57 ? -10.172 -10.391 -4.387 1 93.75 57 VAL B CA 1
ATOM 1470 C C . VAL B 1 57 ? -9.266 -10.672 -3.193 1 93.75 57 VAL B C 1
ATOM 1472 O O . VAL B 1 57 ? -8.219 -10.031 -3.041 1 93.75 57 VAL B O 1
ATOM 1475 N N . LYS B 1 58 ? -9.75 -11.531 -2.395 1 95.88 58 LYS B N 1
ATOM 1476 C CA . LYS B 1 58 ? -9 -11.977 -1.222 1 95.88 58 LYS B CA 1
ATOM 1477 C C . LYS B 1 58 ? -8.359 -13.336 -1.46 1 95.88 58 LYS B C 1
ATOM 1479 O O . LYS B 1 58 ? -9.031 -14.281 -1.897 1 95.88 58 LYS B O 1
ATOM 1484 N N . TYR B 1 59 ? -7.066 -13.453 -1.138 1 92.94 59 TYR B N 1
ATOM 1485 C CA . TYR B 1 59 ? -6.328 -14.711 -1.214 1 92.94 59 TYR B CA 1
ATOM 1486 C C . TYR B 1 59 ? -5.77 -15.102 0.15 1 92.94 59 TYR B C 1
ATOM 1488 O O . TYR B 1 59 ? -5.477 -14.234 0.978 1 92.94 59 TYR B O 1
ATOM 1496 N N . SER B 1 60 ? -5.617 -16.406 0.343 1 91.81 60 SER B N 1
ATOM 1497 C CA . SER B 1 60 ? -4.879 -16.891 1.506 1 91.81 60 SER B CA 1
ATOM 1498 C C . SER B 1 60 ? -3.387 -16.609 1.37 1 91.81 60 SER B C 1
ATOM 1500 O O . SER B 1 60 ? -2.91 -16.281 0.284 1 91.81 60 SER B O 1
ATOM 1502 N N . PRO B 1 61 ? -2.67 -16.672 2.441 1 89.06 61 PRO B N 1
ATOM 1503 C CA . PRO B 1 61 ? -1.22 -16.484 2.352 1 89.06 61 PRO B CA 1
ATOM 1504 C C . PRO B 1 61 ? -0.564 -17.453 1.373 1 89.06 61 PRO B C 1
ATOM 1506 O O . PRO B 1 61 ? 0.535 -17.188 0.879 1 89.06 61 PRO B O 1
ATOM 1509 N N . GLU B 1 62 ? -1.211 -18.547 1.054 1 83.44 62 GLU B N 1
ATOM 1510 C CA . GLU B 1 62 ? -0.681 -19.562 0.156 1 83.44 62 GLU B CA 1
ATOM 1511 C C . GLU B 1 62 ? -1.136 -19.328 -1.281 1 83.44 62 GLU B C 1
ATOM 1513 O O . GLU B 1 62 ? -0.738 -20.047 -2.193 1 83.44 62 GLU B O 1
ATOM 1518 N N . GLY B 1 63 ? -1.982 -18.281 -1.453 1 85.81 63 GLY B N 1
ATOM 1519 C CA . GLY B 1 63 ? -2.363 -17.906 -2.807 1 85.81 63 GLY B CA 1
ATOM 1520 C C . GLY B 1 63 ? -3.691 -18.5 -3.238 1 85.81 63 GLY B C 1
ATOM 1521 O O . GLY B 1 63 ? -4.02 -18.516 -4.426 1 85.81 63 GLY B O 1
ATOM 1522 N N . GLU B 1 64 ? -4.398 -19.078 -2.256 1 90.44 64 GLU B N 1
ATOM 1523 C CA . GLU B 1 64 ? -5.727 -19.594 -2.561 1 90.44 64 GLU B CA 1
ATOM 1524 C C . GLU B 1 64 ? -6.77 -18.484 -2.553 1 90.44 64 GLU B C 1
ATOM 1526 O O . GLU B 1 64 ? -6.809 -17.656 -1.629 1 90.44 64 GLU B O 1
ATOM 1531 N N . ARG B 1 65 ? -7.586 -18.469 -3.564 1 91.94 65 ARG B N 1
ATOM 1532 C CA . ARG B 1 65 ? -8.656 -17.484 -3.629 1 91.94 65 ARG B CA 1
ATOM 1533 C C . ARG B 1 65 ? -9.711 -17.75 -2.562 1 91.94 65 ARG B C 1
ATOM 1535 O O . ARG B 1 65 ? -10.281 -18.844 -2.502 1 91.94 65 ARG B O 1
ATOM 1542 N N . LEU B 1 66 ? -9.961 -16.828 -1.733 1 95.62 66 LEU B N 1
ATOM 1543 C CA . LEU B 1 66 ? -10.852 -17.031 -0.594 1 95.62 66 LEU B CA 1
ATOM 1544 C C . LEU B 1 66 ? -12.18 -16.312 -0.801 1 95.62 66 LEU B C 1
ATOM 1546 O O . LEU B 1 66 ? -13.234 -16.828 -0.438 1 95.62 66 LEU B O 1
ATOM 1550 N N . ALA B 1 67 ? -12.195 -15.102 -1.292 1 96.12 67 ALA B N 1
ATOM 1551 C CA . ALA B 1 67 ? -13.398 -14.281 -1.431 1 96.12 67 ALA B CA 1
ATOM 1552 C C . ALA B 1 67 ? -13.203 -13.195 -2.486 1 96.12 67 ALA B C 1
ATOM 1554 O O . ALA B 1 67 ? -12.07 -12.875 -2.857 1 96.12 67 ALA B O 1
ATOM 1555 N N . GLU B 1 68 ? -14.258 -12.742 -2.998 1 94.88 68 GLU B N 1
ATOM 1556 C CA . GLU B 1 68 ? -14.281 -11.578 -3.877 1 94.88 68 GLU B CA 1
ATOM 1557 C C . GLU B 1 68 ? -15.57 -10.781 -3.709 1 94.88 68 GLU B C 1
ATOM 1559 O O . GLU B 1 68 ? -16.609 -11.344 -3.342 1 94.88 68 GLU B O 1
ATOM 1564 N N . TRP B 1 69 ? -15.5 -9.5 -3.85 1 95.62 69 TRP B N 1
ATOM 1565 C CA . TRP B 1 69 ? -16.688 -8.664 -3.791 1 95.62 69 TRP B CA 1
ATOM 1566 C C . TRP B 1 69 ? -16.562 -7.449 -4.703 1 95.62 69 TRP B C 1
ATOM 1568 O O . TRP B 1 69 ? -15.445 -7.043 -5.039 1 95.62 69 TRP B O 1
ATOM 1578 N N . ASP B 1 70 ? -17.656 -6.898 -5.055 1 92.31 70 ASP B N 1
ATOM 1579 C CA . ASP B 1 70 ? -17.703 -5.766 -5.98 1 92.31 70 ASP B CA 1
ATOM 1580 C C . ASP B 1 70 ? -17.516 -4.445 -5.238 1 92.31 70 ASP B C 1
ATOM 1582 O O . ASP B 1 70 ? -17.953 -4.301 -4.094 1 92.31 70 ASP B O 1
ATOM 1586 N N . VAL B 1 71 ? -16.766 -3.668 -5.836 1 89.88 71 VAL B N 1
ATOM 1587 C CA . VAL B 1 71 ? -16.656 -2.291 -5.371 1 89.88 71 VAL B CA 1
ATOM 1588 C C . VAL B 1 71 ? -17.422 -1.36 -6.309 1 89.88 71 VAL B C 1
ATOM 1590 O O . VAL B 1 71 ? -17.281 -1.455 -7.531 1 89.88 71 VAL B O 1
ATOM 1593 N N . ASP B 1 72 ? -18.25 -0.536 -5.727 1 84.5 72 ASP B N 1
ATOM 1594 C CA . ASP B 1 72 ? -19.047 0.401 -6.52 1 84.5 72 ASP B CA 1
ATOM 1595 C C . ASP B 1 72 ? -18.203 1.6 -6.953 1 84.5 72 ASP B C 1
ATOM 1597 O O . ASP B 1 72 ? -18.141 2.607 -6.246 1 84.5 72 ASP B O 1
ATOM 1601 N N . GLY B 1 73 ? -17.562 1.531 -8.086 1 80.94 73 GLY B N 1
ATOM 1602 C CA . GLY B 1 73 ? -16.75 2.615 -8.625 1 80.94 73 GLY B CA 1
ATOM 1603 C C . GLY B 1 73 ? -15.414 2.146 -9.18 1 80.94 73 GLY B C 1
ATOM 1604 O O . GLY B 1 73 ? -15.156 0.944 -9.25 1 80.94 73 GLY B O 1
ATOM 1605 N N . VAL B 1 74 ? -14.695 3.121 -9.648 1 74.25 74 VAL B N 1
ATOM 1606 C CA . VAL B 1 74 ? -13.391 2.85 -10.242 1 74.25 74 VAL B CA 1
ATOM 1607 C C . VAL B 1 74 ? -12.312 2.889 -9.156 1 74.25 74 VAL B C 1
ATOM 1609 O O . VAL B 1 74 ? -12.141 3.904 -8.484 1 74.25 74 VAL B O 1
ATOM 1612 N N . ILE B 1 75 ? -11.711 1.663 -8.961 1 71.31 75 ILE B N 1
ATOM 1613 C CA . ILE B 1 75 ? -10.641 1.59 -7.977 1 71.31 75 ILE B CA 1
ATOM 1614 C C . ILE B 1 75 ? -9.32 2.023 -8.609 1 71.31 75 ILE B C 1
ATOM 1616 O O . ILE B 1 75 ? -8.984 1.577 -9.711 1 71.31 75 ILE B O 1
ATOM 1620 N N . GLU B 1 76 ? -8.703 2.939 -7.883 1 65.94 76 GLU B N 1
ATOM 1621 C CA . GLU B 1 76 ? -7.387 3.34 -8.375 1 65.94 76 GLU B CA 1
ATOM 1622 C C . GLU B 1 76 ? -6.328 2.305 -8.016 1 65.94 76 GLU B C 1
ATOM 1624 O O . GLU B 1 76 ? -6.527 1.488 -7.113 1 65.94 76 GLU B O 1
ATOM 1629 N N . THR B 1 77 ? -5.242 2.254 -8.727 1 61.31 77 THR B N 1
ATOM 1630 C CA . THR B 1 77 ? -4.125 1.331 -8.57 1 61.31 77 THR B CA 1
ATOM 1631 C C . THR B 1 77 ? -3.584 1.373 -7.141 1 61.31 77 THR B C 1
ATOM 1633 O O . THR B 1 77 ? -3.146 0.351 -6.609 1 61.31 77 THR B O 1
ATOM 1636 N N . ASN B 1 78 ? -3.666 2.389 -6.445 1 65.5 78 ASN B N 1
ATOM 1637 C CA . ASN B 1 78 ? -3.133 2.527 -5.094 1 65.5 78 ASN B CA 1
ATOM 1638 C C . ASN B 1 78 ? -4.246 2.734 -4.07 1 65.5 78 ASN B C 1
ATOM 1640 O O . ASN B 1 78 ? -4.047 3.412 -3.061 1 65.5 78 ASN B O 1
ATOM 1644 N N . GLY B 1 79 ? -5.195 1.997 -4.203 1 87 79 GLY B N 1
ATOM 1645 C CA . GLY B 1 79 ? -6.375 2.443 -3.484 1 87 79 GLY B CA 1
ATOM 1646 C C . GLY B 1 79 ? -6.887 1.425 -2.482 1 87 79 GLY B C 1
ATOM 1647 O O . GLY B 1 79 ? -8.094 1.331 -2.244 1 87 79 GLY B O 1
ATOM 1648 N N . ILE B 1 80 ? -5.863 0.534 -1.933 1 93.75 80 ILE B N 1
ATOM 1649 C CA . ILE B 1 80 ? -6.359 -0.45 -0.975 1 93.75 80 ILE B CA 1
ATOM 1650 C C . ILE B 1 80 ? -5.406 -0.538 0.214 1 93.75 80 ILE B C 1
ATOM 1652 O O . ILE B 1 80 ? -4.188 -0.469 0.046 1 93.75 80 ILE B O 1
ATOM 1656 N N . ALA B 1 81 ? -5.902 -0.657 1.377 1 95.19 81 ALA B N 1
ATOM 1657 C CA . ALA B 1 81 ? -5.176 -0.866 2.625 1 95.19 81 ALA B CA 1
ATOM 1658 C C . ALA B 1 81 ? -5.961 -1.766 3.574 1 95.19 81 ALA B C 1
ATOM 1660 O O . ALA B 1 81 ? -7.191 -1.827 3.506 1 95.19 81 ALA B O 1
ATOM 1661 N N . VAL B 1 82 ? -5.25 -2.482 4.375 1 96.31 82 VAL B N 1
ATOM 1662 C CA . VAL B 1 82 ? -5.891 -3.35 5.355 1 96.31 82 VAL B CA 1
ATOM 1663 C C . VAL B 1 82 ? -5.461 -2.943 6.766 1 96.31 82 VAL B C 1
ATOM 1665 O O . VAL B 1 82 ? -4.266 -2.822 7.043 1 96.31 82 VAL B O 1
ATOM 1668 N N . GLY B 1 83 ? -6.441 -2.721 7.582 1 94.69 83 GLY B N 1
ATOM 1669 C CA . GLY B 1 83 ? -6.168 -2.357 8.961 1 94.69 83 GLY B CA 1
ATOM 1670 C C . GLY B 1 83 ? -5.766 -3.541 9.828 1 94.69 83 GLY B C 1
ATOM 1671 O O . GLY B 1 83 ? -5.863 -4.691 9.391 1 94.69 83 GLY B O 1
ATOM 1672 N N . PRO B 1 84 ? -5.355 -3.184 11.016 1 93 84 PRO B N 1
ATOM 1673 C CA . PRO B 1 84 ? -4.887 -4.242 11.914 1 93 84 PRO B CA 1
ATOM 1674 C C . PRO B 1 84 ? -6.004 -5.195 12.336 1 93 84 PRO B C 1
ATOM 1676 O O . PRO B 1 84 ? -5.727 -6.312 12.781 1 93 84 PRO B O 1
ATOM 1679 N N . GLY B 1 85 ? -7.23 -4.797 12.234 1 93.75 85 GLY B N 1
ATOM 1680 C CA . GLY B 1 85 ? -8.359 -5.648 12.578 1 93.75 85 GLY B CA 1
ATOM 1681 C C . GLY B 1 85 ? -8.875 -6.457 11.406 1 93.75 85 GLY B C 1
ATOM 1682 O O . GLY B 1 85 ? -9.797 -7.262 11.555 1 93.75 85 GLY B O 1
ATOM 1683 N N . GLY B 1 86 ? -8.266 -6.227 10.258 1 95.75 86 GLY B N 1
ATOM 1684 C CA . GLY B 1 86 ? -8.68 -6.953 9.062 1 95.75 86 GLY B CA 1
ATOM 1685 C C . GLY B 1 86 ? -9.648 -6.172 8.195 1 95.75 86 GLY B C 1
ATOM 1686 O O . GLY B 1 86 ? -10.117 -6.68 7.176 1 95.75 86 GLY B O 1
ATOM 1687 N N . GLU B 1 87 ? -9.984 -4.953 8.633 1 96.25 87 GLU B N 1
ATOM 1688 C CA . GLU B 1 87 ? -10.828 -4.109 7.789 1 96.25 87 GLU B CA 1
ATOM 1689 C C . GLU B 1 87 ? -10.102 -3.713 6.504 1 96.25 87 GLU B C 1
ATOM 1691 O O . GLU B 1 87 ? -8.898 -3.439 6.523 1 96.25 87 GLU B O 1
ATOM 1696 N N . VAL B 1 88 ? -10.836 -3.697 5.453 1 96.19 88 VAL B N 1
ATOM 1697 C CA . VAL B 1 88 ? -10.273 -3.357 4.152 1 96.19 88 VAL B CA 1
ATOM 1698 C C . VAL B 1 88 ? -10.781 -1.987 3.709 1 96.19 88 VAL B C 1
ATOM 1700 O O . VAL B 1 88 ? -11.984 -1.729 3.736 1 96.19 88 VAL B O 1
ATOM 1703 N N . TYR B 1 89 ? -9.898 -1.116 3.34 1 94.44 89 TYR B N 1
ATOM 1704 C CA . TYR B 1 89 ? -10.227 0.226 2.877 1 94.44 89 TYR B CA 1
ATOM 1705 C C . TYR B 1 89 ? -9.883 0.395 1.401 1 94.44 89 TYR B C 1
ATOM 1707 O O . TYR B 1 89 ? -8.773 0.065 0.976 1 94.44 89 TYR B O 1
ATOM 1715 N N . VAL B 1 90 ? -10.812 0.884 0.669 1 93.94 90 VAL B N 1
ATOM 1716 C CA . VAL B 1 90 ? -10.617 1.086 -0.762 1 93.94 90 VAL B CA 1
ATOM 1717 C C . VAL B 1 90 ? -10.969 2.525 -1.134 1 93.94 90 VAL B C 1
ATOM 1719 O O . VAL B 1 90 ? -11.984 3.062 -0.673 1 93.94 90 VAL B O 1
ATOM 1722 N N . THR B 1 91 ? -10.109 3.1 -1.896 1 91.69 91 THR B N 1
ATOM 1723 C CA . THR B 1 91 ? -10.367 4.461 -2.355 1 91.69 91 THR B CA 1
ATOM 1724 C C . THR B 1 91 ? -11.039 4.453 -3.723 1 91.69 91 THR B C 1
ATOM 1726 O O . THR B 1 91 ? -10.633 3.713 -4.621 1 91.69 91 THR B O 1
ATOM 1729 N N . ILE B 1 92 ? -12.039 5.258 -3.861 1 88.94 92 ILE B N 1
ATOM 1730 C CA . ILE B 1 92 ? -12.773 5.422 -5.109 1 88.94 92 ILE B CA 1
ATOM 1731 C C . ILE B 1 92 ? -12.672 6.871 -5.582 1 88.94 92 ILE B C 1
ATOM 1733 O O . ILE B 1 92 ? -13.359 7.75 -5.062 1 88.94 92 ILE B O 1
ATOM 1737 N N . ASN B 1 93 ? -11.891 7.121 -6.625 1 83.25 93 ASN B N 1
ATOM 1738 C CA . ASN B 1 93 ? -11.578 8.492 -7.02 1 83.25 93 ASN B CA 1
ATOM 1739 C C . ASN B 1 93 ? -12.734 9.133 -7.777 1 83.25 93 ASN B C 1
ATOM 1741 O O . ASN B 1 93 ? -12.93 10.352 -7.707 1 83.25 93 ASN B O 1
ATOM 1745 N N . ASN B 1 94 ? -13.32 8.359 -8.602 1 81.31 94 ASN B N 1
ATOM 1746 C CA . ASN B 1 94 ? -14.398 8.961 -9.383 1 81.31 94 ASN B CA 1
ATOM 1747 C C . ASN B 1 94 ? -15.484 9.547 -8.477 1 81.31 94 ASN B C 1
ATOM 1749 O O . ASN B 1 94 ? -16.172 10.492 -8.859 1 81.31 94 ASN B O 1
ATOM 1753 N N . ASN B 1 95 ? -15.648 9.07 -7.262 1 80 95 ASN B N 1
ATOM 1754 C CA . ASN B 1 95 ? -16.641 9.547 -6.309 1 80 95 ASN B CA 1
ATOM 1755 C C . ASN B 1 95 ? -15.992 10.203 -5.098 1 80 95 ASN B C 1
ATOM 1757 O O . ASN B 1 95 ? -16.688 10.656 -4.184 1 80 95 ASN B O 1
ATOM 1761 N N . HIS B 1 96 ? -14.766 10.227 -5.039 1 86.81 96 HIS B N 1
ATOM 1762 C CA . HIS B 1 96 ? -13.977 10.812 -3.959 1 86.81 96 HIS B CA 1
ATOM 1763 C C . HIS B 1 96 ? -14.406 10.266 -2.604 1 86.81 96 HIS B C 1
ATOM 1765 O O . HIS B 1 96 ? -14.742 11.023 -1.697 1 86.81 96 HIS B O 1
ATOM 1771 N N . LYS B 1 97 ? -14.445 8.977 -2.57 1 89.38 97 LYS B N 1
ATOM 1772 C CA . LYS B 1 97 ? -14.844 8.359 -1.31 1 89.38 97 LYS B CA 1
ATOM 1773 C C . LYS B 1 97 ? -13.906 7.211 -0.944 1 89.38 97 LYS B C 1
ATOM 1775 O O . LYS B 1 97 ? -13.227 6.66 -1.81 1 89.38 97 LYS B O 1
ATOM 1780 N N . VAL B 1 98 ? -13.922 6.898 0.289 1 91.75 98 VAL B N 1
ATOM 1781 C CA . VAL B 1 98 ? -13.281 5.711 0.845 1 91.75 98 VAL B CA 1
ATOM 1782 C C . VAL B 1 98 ? -14.336 4.758 1.391 1 91.75 98 VAL B C 1
ATOM 1784 O O . VAL B 1 98 ? -15.258 5.18 2.098 1 91.75 98 VAL B O 1
ATOM 1787 N N . VAL B 1 99 ? -14.234 3.51 0.986 1 93 99 VAL B N 1
ATOM 1788 C CA . VAL B 1 99 ? -15.18 2.506 1.465 1 93 99 VAL B CA 1
ATOM 1789 C C . VAL B 1 99 ? -14.461 1.509 2.369 1 93 99 VAL B C 1
ATOM 1791 O O . VAL B 1 99 ? -13.367 1.05 2.047 1 93 99 VAL B O 1
ATOM 1794 N N . LYS B 1 100 ? -15.094 1.276 3.475 1 94.12 100 LYS B N 1
ATOM 1795 C CA . LYS B 1 100 ? -14.602 0.313 4.453 1 94.12 100 LYS B CA 1
ATOM 1796 C C . LYS B 1 100 ? -15.367 -1.003 4.367 1 94.12 100 LYS B C 1
ATOM 1798 O O . LYS B 1 100 ? -16.594 -1.015 4.426 1 94.12 100 LYS B O 1
ATOM 1803 N N . TYR B 1 101 ? -14.664 -2.098 4.242 1 95.62 101 TYR B N 1
ATOM 1804 C CA . TYR B 1 101 ? -15.242 -3.436 4.199 1 95.62 101 TYR B CA 1
ATOM 1805 C C . TYR B 1 101 ? -14.727 -4.293 5.348 1 95.62 101 TYR B C 1
ATOM 1807 O O . TYR B 1 101 ? -13.648 -4.031 5.891 1 95.62 101 TYR B O 1
ATOM 1815 N N . SER B 1 102 ? -15.516 -5.312 5.68 1 96.75 102 SER B N 1
ATOM 1816 C CA . SER B 1 102 ? -14.992 -6.371 6.539 1 96.75 102 SER B CA 1
ATOM 1817 C C . SER B 1 102 ? -14.031 -7.277 5.777 1 96.75 102 SER B C 1
ATOM 1819 O O . SER B 1 102 ? -13.898 -7.168 4.559 1 96.75 102 SER B O 1
ATOM 1821 N N . SER B 1 103 ? -13.367 -8.133 6.504 1 96.69 103 SER B N 1
ATOM 1822 C CA . SER B 1 103 ? -12.43 -9.07 5.883 1 96.69 103 SER B CA 1
ATOM 1823 C C . SER B 1 103 ? -13.156 -10.031 4.949 1 96.69 103 SER B C 1
ATOM 1825 O O . SER B 1 103 ? -12.523 -10.711 4.137 1 96.69 103 SER B O 1
ATOM 1827 N N . GLU B 1 104 ? -14.438 -10.07 5.023 1 95.06 104 GLU B N 1
ATOM 1828 C CA . GLU B 1 104 ? -15.227 -10.969 4.199 1 95.06 104 GLU B CA 1
ATOM 1829 C C . GLU B 1 104 ? -15.938 -10.219 3.076 1 95.06 104 GLU B C 1
ATOM 1831 O O . GLU B 1 104 ? -16.719 -10.797 2.33 1 95.06 104 GLU B O 1
ATOM 1836 N N . GLY B 1 105 ? -15.703 -8.891 2.98 1 96.06 105 GLY B N 1
ATOM 1837 C CA . GLY B 1 105 ? -16.203 -8.133 1.843 1 96.06 105 GLY B CA 1
ATOM 1838 C C . GLY B 1 105 ? -17.531 -7.449 2.113 1 96.06 105 GLY B C 1
ATOM 1839 O O . GLY B 1 105 ? -18.172 -6.961 1.189 1 96.06 105 GLY B O 1
ATOM 1840 N N . GLU B 1 106 ? -17.906 -7.473 3.393 1 96.5 106 GLU B N 1
ATOM 1841 C CA . GLU B 1 106 ? -19.109 -6.734 3.75 1 96.5 106 GLU B CA 1
ATOM 1842 C C . GLU B 1 106 ? -18.812 -5.242 3.898 1 96.5 106 GLU B C 1
ATOM 1844 O O . GLU B 1 106 ? -17.875 -4.855 4.582 1 96.5 106 GLU B O 1
ATOM 1849 N N . LYS B 1 107 ? -19.656 -4.465 3.262 1 94.81 107 LYS B N 1
ATOM 1850 C CA . LYS B 1 107 ? -19.484 -3.02 3.395 1 94.81 107 LYS B CA 1
ATOM 1851 C C . LYS B 1 107 ? -19.859 -2.551 4.801 1 94.81 107 LYS B C 1
ATOM 1853 O O . LYS B 1 107 ? -20.969 -2.805 5.277 1 94.81 107 LYS B O 1
ATOM 1858 N N . LEU B 1 108 ? -18.938 -1.883 5.422 1 93.56 108 LEU B N 1
ATOM 1859 C CA . LEU B 1 108 ? -19.141 -1.469 6.809 1 93.56 108 LEU B CA 1
ATOM 1860 C C . LEU B 1 108 ? -19.391 0.033 6.895 1 93.56 108 LEU B C 1
ATOM 1862 O O . LEU B 1 108 ? -20.172 0.49 7.742 1 93.56 108 LEU B O 1
ATOM 1866 N N . ASP B 1 109 ? -18.703 0.78 6.129 1 91.5 109 ASP B N 1
ATOM 1867 C CA . ASP B 1 109 ? -18.781 2.236 6.18 1 91.5 109 ASP B CA 1
ATOM 1868 C C . ASP B 1 109 ? -18.25 2.863 4.891 1 91.5 109 ASP B C 1
ATOM 1870 O O . ASP B 1 109 ? -17.641 2.18 4.07 1 91.5 109 ASP B O 1
ATOM 1874 N N . GLU B 1 110 ? -18.562 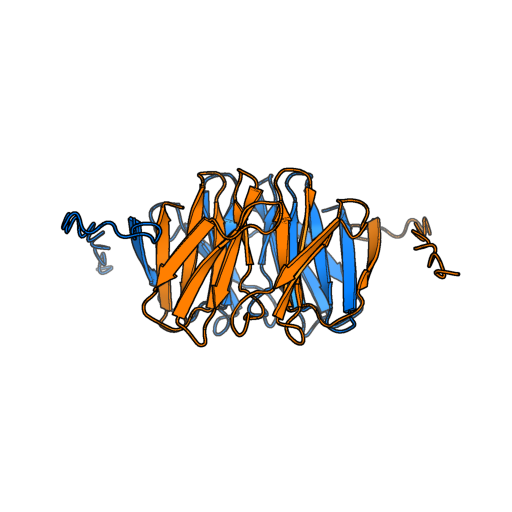4.117 4.676 1 90.44 110 GLU B N 1
ATOM 1875 C CA . GLU B 1 110 ? -17.984 4.918 3.605 1 90.44 110 GLU B CA 1
ATOM 1876 C C . GLU B 1 110 ? -18 6.402 3.951 1 90.44 110 GLU B C 1
ATOM 1878 O O . GLU B 1 110 ? -18.891 6.859 4.688 1 90.44 110 GLU B O 1
ATOM 1883 N N . TRP B 1 111 ? -17 7.121 3.525 1 89.12 111 TRP B N 1
ATOM 1884 C CA . TRP B 1 111 ? -16.984 8.57 3.738 1 89.12 111 TRP B CA 1
ATOM 1885 C C . TRP B 1 111 ? -16.344 9.289 2.561 1 89.12 111 TRP B C 1
ATOM 1887 O O . TRP B 1 111 ? -15.531 8.703 1.835 1 89.12 111 TRP B O 1
ATOM 1897 N N . ALA B 1 112 ? -16.719 10.484 2.436 1 87 112 ALA B N 1
ATOM 1898 C CA . ALA B 1 112 ? -16.203 11.312 1.344 1 87 112 ALA B CA 1
ATOM 1899 C C . ALA B 1 112 ? -14.914 12.008 1.745 1 87 112 ALA B C 1
ATOM 1901 O O . ALA B 1 112 ? -14.672 12.25 2.93 1 87 112 ALA B O 1
ATOM 1902 N N . VAL B 1 113 ? -14.07 12.117 0.77 1 86.56 113 VAL B N 1
ATOM 1903 C CA . VAL B 1 113 ? -12.867 12.922 0.958 1 86.56 113 VAL B CA 1
ATOM 1904 C C . VAL B 1 113 ? -12.844 14.055 -0.067 1 86.56 113 VAL B C 1
ATOM 1906 O O . VAL B 1 113 ? -13.492 13.969 -1.112 1 86.56 113 VAL B O 1
ATOM 1909 N N . ASP B 1 114 ? -12.156 15.133 0.333 1 83.06 114 ASP B N 1
ATOM 1910 C CA . ASP B 1 114 ? -12.031 16.266 -0.582 1 83.06 114 ASP B CA 1
ATOM 1911 C C . ASP B 1 114 ? -10.711 16.203 -1.35 1 83.06 114 ASP B C 1
ATOM 1913 O O . ASP B 1 114 ? -9.641 16.422 -0.774 1 83.06 114 ASP B O 1
ATOM 1917 N N . GLY B 1 115 ? -10.836 15.852 -2.672 1 83 115 GLY B N 1
ATOM 1918 C CA . GLY B 1 115 ? -9.656 15.844 -3.518 1 83 115 GLY B CA 1
ATOM 1919 C C . GLY B 1 115 ? -9.414 14.5 -4.184 1 83 115 GLY B C 1
ATOM 1920 O O . GLY B 1 115 ? -10.023 13.5 -3.812 1 83 115 GLY B O 1
ATOM 1921 N N . MET B 1 116 ? -8.57 14.562 -5.105 1 87.12 116 MET B N 1
ATOM 1922 C CA . MET B 1 116 ? -8.172 13.344 -5.797 1 87.12 116 MET B CA 1
ATOM 1923 C C . MET B 1 116 ? -7.113 12.586 -5.004 1 87.12 116 MET B C 1
ATOM 1925 O O . MET B 1 116 ? -6.074 13.148 -4.648 1 87.12 116 MET B O 1
ATOM 1929 N N . MET B 1 117 ? -7.426 11.336 -4.715 1 88 117 MET B N 1
ATOM 1930 C CA . MET B 1 117 ? -6.539 10.523 -3.885 1 88 117 MET B CA 1
ATOM 1931 C C . MET B 1 117 ? -5.441 9.883 -4.73 1 88 117 MET B C 1
ATOM 1933 O O . MET B 1 117 ? -5.664 9.547 -5.895 1 88 117 MET B O 1
ATOM 1937 N N . ASN B 1 118 ? -4.293 9.742 -4.117 1 86.94 118 ASN B N 1
ATOM 1938 C CA . ASN B 1 118 ? -3.146 9.133 -4.777 1 86.94 118 ASN B CA 1
ATOM 1939 C C . ASN B 1 118 ? -2.781 7.793 -4.141 1 86.94 118 ASN B C 1
ATOM 1941 O O . ASN B 1 118 ? -2.275 6.898 -4.816 1 86.94 118 ASN B O 1
ATOM 1945 N N . GLY B 1 119 ? -2.969 7.715 -2.803 1 89 119 GLY B N 1
ATOM 1946 C CA . GLY B 1 119 ? -2.627 6.496 -2.082 1 89 119 GLY B CA 1
ATOM 1947 C C . GLY B 1 119 ? -3.291 6.402 -0.722 1 89 119 GLY B C 1
ATOM 1948 O O . GLY B 1 119 ? -3.75 7.41 -0.179 1 89 119 GLY B O 1
ATOM 1949 N N . ILE B 1 120 ? -3.287 5.168 -0.228 1 92.31 120 ILE B N 1
ATOM 1950 C CA . ILE B 1 120 ? -3.863 4.902 1.086 1 92.31 120 ILE B CA 1
ATOM 1951 C C . ILE B 1 120 ? -3 3.887 1.832 1 92.31 120 ILE B C 1
ATOM 1953 O O . ILE B 1 120 ? -2.449 2.967 1.225 1 92.31 120 ILE B O 1
ATOM 1957 N N . ALA B 1 121 ? -2.842 4.078 3.074 1 94.12 121 ALA B N 1
ATOM 1958 C CA . ALA B 1 121 ? -2.164 3.131 3.957 1 94.12 121 ALA B CA 1
ATOM 1959 C C . ALA B 1 121 ? -2.842 3.074 5.324 1 94.12 121 ALA B C 1
ATOM 1961 O O . ALA B 1 121 ? -3.436 4.059 5.77 1 94.12 121 ALA B O 1
ATOM 1962 N N . ALA B 1 122 ? -2.758 1.934 5.91 1 94.25 122 ALA B N 1
ATOM 1963 C CA . ALA B 1 122 ? -3.275 1.741 7.262 1 94.25 122 ALA B CA 1
ATOM 1964 C C . ALA B 1 122 ? -2.139 1.541 8.258 1 94.25 122 ALA B C 1
ATOM 1966 O O . ALA B 1 122 ? -1.199 0.786 8 1 94.25 122 ALA B O 1
ATOM 1967 N N . GLY B 1 123 ? -2.281 2.248 9.328 1 92.44 123 GLY B N 1
ATOM 1968 C CA . GLY B 1 123 ? -1.291 2.094 10.375 1 92.44 123 GLY B CA 1
ATOM 1969 C C . GLY B 1 123 ? -1.644 1.002 11.375 1 92.44 123 GLY B C 1
ATOM 1970 O O . GLY B 1 123 ? -2.801 0.585 11.461 1 92.44 123 GLY B O 1
ATOM 1971 N N . PRO B 1 124 ? -0.583 0.606 12.102 1 88.75 124 PRO B N 1
ATOM 1972 C CA . PRO B 1 124 ? -0.838 -0.389 13.141 1 88.75 124 PRO B CA 1
ATOM 1973 C C . PRO B 1 124 ? -1.754 0.137 14.25 1 88.75 124 PRO B C 1
ATOM 1975 O O . PRO B 1 124 ? -2.311 -0.649 15.016 1 88.75 124 PRO B O 1
ATOM 1978 N N . ASN B 1 125 ? -1.947 1.4 14.312 1 87.12 125 ASN B N 1
ATOM 1979 C CA . ASN B 1 125 ? -2.799 2.029 15.32 1 87.12 125 ASN B CA 1
ATOM 1980 C C . ASN B 1 125 ? -4.254 2.09 14.867 1 87.12 125 ASN B C 1
ATOM 1982 O O . ASN B 1 125 ? -5.121 2.557 15.602 1 87.12 125 ASN B O 1
ATOM 1986 N N . GLY B 1 126 ? -4.453 1.671 13.68 1 88.62 126 GLY B N 1
ATOM 1987 C CA . GLY B 1 126 ? -5.812 1.654 13.164 1 88.62 126 GLY B CA 1
ATOM 1988 C C . GLY B 1 126 ? -6.184 2.918 12.414 1 88.62 126 GLY B C 1
ATOM 1989 O O . GLY B 1 126 ? -7.301 3.039 11.906 1 88.62 126 GLY B O 1
ATOM 1990 N N . LEU B 1 127 ? -5.273 3.85 12.344 1 91.06 127 LEU B N 1
ATOM 1991 C CA . LEU B 1 127 ? -5.531 5.066 11.578 1 91.06 127 LEU B CA 1
ATOM 1992 C C . LEU B 1 127 ? -5.305 4.828 10.086 1 91.06 127 LEU B C 1
ATOM 1994 O O . LEU B 1 127 ? -4.531 3.949 9.703 1 91.06 127 LEU B O 1
ATOM 1998 N N . ILE B 1 128 ? -6.004 5.602 9.297 1 92.62 128 ILE B N 1
ATOM 1999 C CA . ILE B 1 128 ? -5.895 5.527 7.848 1 92.62 128 ILE B CA 1
ATOM 2000 C C . ILE B 1 128 ? -5.262 6.809 7.309 1 92.62 128 ILE B C 1
ATOM 2002 O O . ILE B 1 128 ? -5.672 7.91 7.68 1 92.62 128 ILE B O 1
ATOM 2006 N N . TYR B 1 129 ? -4.32 6.66 6.504 1 92.06 129 TYR B N 1
ATOM 2007 C CA . TYR B 1 129 ? -3.596 7.77 5.891 1 92.06 129 TYR B CA 1
ATOM 2008 C C . TYR B 1 129 ? -3.848 7.82 4.387 1 92.06 129 TYR B C 1
ATOM 2010 O O . TYR B 1 129 ? -3.668 6.82 3.688 1 92.06 129 TYR B O 1
ATOM 2018 N N . ILE B 1 130 ? -4.254 8.938 3.947 1 91.56 130 ILE B N 1
ATOM 2019 C CA . ILE B 1 130 ? -4.535 9.102 2.525 1 91.56 130 ILE B CA 1
ATOM 2020 C C . ILE B 1 130 ? -3.701 10.25 1.964 1 91.56 130 ILE B C 1
ATOM 2022 O O . ILE B 1 130 ? -3.641 11.336 2.557 1 91.56 130 ILE B O 1
ATOM 2026 N N . SER B 1 131 ? -3.047 9.938 0.926 1 90.06 131 SER B N 1
ATOM 2027 C CA . SER B 1 131 ? -2.34 11 0.213 1 90.06 131 SER B CA 1
ATOM 2028 C C . SER B 1 131 ? -3.158 11.516 -0.966 1 90.06 131 SER B C 1
ATOM 2030 O O . SER B 1 131 ? -3.875 10.75 -1.613 1 90.06 131 SER B O 1
ATOM 2032 N N . PHE B 1 132 ? -2.98 12.812 -1.235 1 87.81 132 PHE B N 1
ATOM 2033 C CA . PHE B 1 132 ? -3.744 13.453 -2.295 1 87.81 132 PHE B CA 1
ATOM 2034 C C . PHE B 1 132 ? -2.816 14.078 -3.328 1 87.81 132 PHE B C 1
ATOM 2036 O O . PHE B 1 132 ? -1.644 14.336 -3.045 1 87.81 132 PHE B O 1
ATOM 2043 N N . THR B 1 133 ? -3.408 14.32 -4.523 1 85.12 133 THR B N 1
ATOM 2044 C CA . THR B 1 133 ? -2.639 14.906 -5.613 1 85.12 133 THR B CA 1
ATOM 2045 C C . THR B 1 133 ? -2.316 16.375 -5.316 1 85.12 133 THR B C 1
ATOM 2047 O O . THR B 1 133 ? -1.422 16.953 -5.934 1 85.12 133 THR B O 1
ATOM 2050 N N . ASN B 1 134 ? -3.027 16.969 -4.379 1 83.69 134 ASN B N 1
ATOM 2051 C CA . ASN B 1 134 ? -2.799 18.359 -4.035 1 83.69 134 ASN B CA 1
ATOM 2052 C C . ASN B 1 134 ? -1.781 18.5 -2.906 1 83.69 134 ASN B C 1
ATOM 2054 O O . ASN B 1 134 ? -1.823 19.469 -2.146 1 83.69 134 ASN B O 1
ATOM 2058 N N . ARG B 1 135 ? -0.997 17.484 -2.678 1 85.94 135 ARG B N 1
ATOM 2059 C CA . ARG B 1 135 ? 0.14 17.531 -1.764 1 85.94 135 ARG B CA 1
ATOM 2060 C C . ARG B 1 135 ? -0.326 17.578 -0.312 1 85.94 135 ARG B C 1
ATOM 2062 O O . ARG B 1 135 ? 0.179 18.375 0.484 1 85.94 135 ARG B O 1
ATOM 2069 N N . MET B 1 136 ? -1.312 16.859 -0.066 1 87 136 MET B N 1
ATOM 2070 C CA . MET B 1 136 ? -1.836 16.75 1.292 1 87 136 MET B CA 1
ATOM 2071 C C . MET B 1 136 ? -1.908 15.289 1.73 1 87 136 MET B C 1
ATOM 2073 O O . MET B 1 136 ? -2.051 14.391 0.897 1 87 136 MET B O 1
ATOM 2077 N N . ILE B 1 137 ? -1.722 15.164 2.957 1 89.5 137 ILE B N 1
ATOM 2078 C CA . ILE B 1 137 ? -2.051 13.906 3.605 1 89.5 137 ILE B CA 1
ATOM 2079 C C . ILE B 1 137 ? -3.139 14.125 4.652 1 89.5 137 ILE B C 1
ATOM 2081 O O . ILE B 1 137 ? -3.062 15.07 5.445 1 89.5 137 ILE B O 1
ATOM 2085 N N . GLN B 1 138 ? -4.16 13.328 4.562 1 90.69 138 GLN B N 1
ATOM 2086 C CA . GLN B 1 138 ? -5.211 13.344 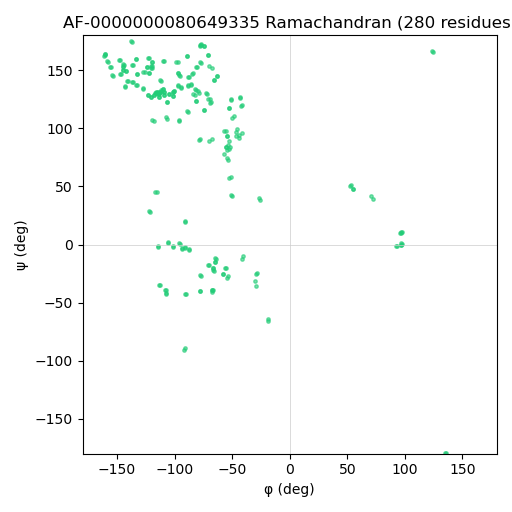5.574 1 90.69 138 GLN B CA 1
ATOM 2087 C C . GLN B 1 138 ? -5.219 12.039 6.375 1 90.69 138 GLN B C 1
ATOM 2089 O O . GLN B 1 138 ? -5.004 10.961 5.82 1 90.69 138 GLN B O 1
ATOM 2094 N N . VAL B 1 139 ? -5.473 12.188 7.668 1 90.88 139 VAL B N 1
ATOM 2095 C CA . VAL B 1 139 ? -5.508 11.055 8.586 1 90.88 139 VAL B CA 1
ATOM 2096 C C . VAL B 1 139 ? -6.914 10.898 9.156 1 90.88 139 VAL B C 1
ATOM 2098 O O . VAL B 1 139 ? -7.52 11.867 9.617 1 90.88 139 VAL B O 1
ATOM 2101 N N . PHE B 1 140 ? -7.418 9.641 9.078 1 89.69 140 PHE B N 1
ATOM 2102 C CA . PHE B 1 140 ? -8.781 9.383 9.523 1 89.69 140 PHE B CA 1
ATOM 2103 C C . PHE B 1 140 ? -8.805 8.32 10.617 1 89.69 140 PHE B C 1
ATOM 2105 O O . PHE B 1 140 ? -7.988 7.395 10.602 1 89.69 140 PHE B O 1
ATOM 2112 N N . TRP B 1 141 ? -9.812 8.516 11.523 1 82.38 141 TRP B N 1
ATOM 2113 C CA . TRP B 1 141 ? -10.156 7.441 12.445 1 82.38 141 TRP B CA 1
ATOM 2114 C C . TRP B 1 141 ? -10.922 6.336 11.727 1 82.38 141 TRP B C 1
ATOM 2116 O O . TRP B 1 141 ? -11.812 6.613 10.922 1 82.38 141 TRP B O 1
ATOM 2126 N N . ALA B 1 142 ? -10.359 5.16 11.656 1 71.5 142 ALA B N 1
ATOM 2127 C CA . ALA B 1 142 ? -11.133 4.176 10.898 1 71.5 142 ALA B CA 1
ATOM 2128 C C . ALA B 1 142 ? -11.75 3.133 11.828 1 71.5 142 ALA B C 1
ATOM 2130 O O . ALA B 1 142 ? -11.242 2.904 12.938 1 71.5 142 ALA B O 1
#

Nearest PDB structures (foldseek):
  7qrw-assembly1_A  TM=8.973E-01  e=6.672E-07  Homo sapiens
  7nyq-assembly1_A  TM=8.696E-01  e=5.664E-05  Drosophila melanogaster
  3wwa-assembly1_A  TM=8.192E-01  e=4.321E-05  unclassified
  7zph-assembly1_A  TM=7.408E-01  e=4.093E-05  synthetic construct
  7zpz-assembly1_A  TM=7.583E-01  e=6.664E-05  synthetic construct

Foldseek 3Di:
DPPPPPFPQPQVPPPPVDPPVDPPDRGDGDDPADWQEWEAELQGWIWTAHQVQQKIWIADNNGHTDAMDHDDAGFHSAFWEAEHQGWIWGAHQVQQKIWIAHNRGHTDDMDHDPAGWDHWYYDNVQKIWTHHPVGDIDIDRD/DPPPPPFPQPQPPPPPVDPPVDDPDRTDGDDPADWQEWEAELQGWIWTAHQVQQKIWIADNNGHTDAMDHDDAGFHSAFWEAEHQGWIWGAHFVQQKIWIAHNRGHTDDMDHDPAGWDHWYYDNVQKIWTHHPVGDIDIDRD

Sequence (284 aa):
MGAKISILFVISILASILPVCGGPLLAQWSLEDLVGGIAIGPGGEVYVTINNSHKVVKYSPEGERLAEWDVDGVIETNGIAVGPGGEVYVTINNNHKVVKYSSEGEKLDEWAVDGMMNGIAAGPNGLIYISFTNRMIQVFWAMGAKISILFVISILASILPVCGGPLLAQWSLEDLVGGIAIGPGGEVYVTINNSHKVVKYSPEGERLAEWDVDGVIETNGIAVGPGGEVYVTINNNHKVVKYSSEGEKLDEWAVDGMMNGIAAGPNGLIYISFTNRMIQVFWA